Protein AF-A0A957XL82-F1 (afdb_monomer)

Foldseek 3Di:
DDWDDPDDVDTDDDDDDDDFAKDKDKDWDFDPPPDDDPPPDPDGHTPDMDIDMDGRDDDCVPDPPDDPPVVVVVVCVVVVHDDDPDPVVVVPDDPDDDPDDDPCVVVVVVVVVVVVVVVCCVVPPPQDPVNVVVVVVVVVCPPPPDPPPPDDPDDDDDPVVVVVVVVVVVVVVVPDDDDDDDDDDDDDDDDDDDDDDDDDDDDDDDPPVVVVVVVVVVVVVVVVVVVVVVD

Sequence (231 aa):
VELTPSGPGRYAATTTLPDEGVYLAQITASDPTGSEPSETETASVPVAGQTTGLVIPYSPEYARLESDVTLLTDLAALTGGRRLDNPAQTFAPTPAIGRQSRPLWPLLLLAAALLFPLDVAVRRVRLGHREWQRAIRWVTARLPGQATEPGSEAAAPTLHSELFEARQRARERYSAPPSTERPPVSSPKAAPASPPTSPPPEKPASLKEKEETEEQDTLARLQAAKRRAKR

Solvent-accessible surface area (backbone atoms only — not comparable to full-atom values): 15704 Å² total; per-residue (Å²): 135,74,72,42,80,76,48,92,99,35,72,46,69,86,80,90,75,92,72,70,44,84,45,77,51,75,49,71,45,58,46,92,79,76,71,79,87,57,99,73,74,98,64,71,51,72,74,44,74,49,77,49,82,48,74,45,74,68,64,73,88,75,53,75,88,67,80,60,64,65,61,54,50,52,50,18,65,75,70,72,52,74,89,74,96,48,81,70,58,77,73,49,92,67,90,72,78,72,90,69,87,71,83,56,62,67,60,52,49,52,49,49,63,56,45,49,60,50,51,48,41,68,75,70,43,88,66,50,76,67,56,50,52,50,51,49,51,54,53,52,62,68,43,93,86,50,81,76,75,95,79,66,101,65,93,80,86,54,75,63,54,53,52,52,50,55,53,48,56,55,50,53,67,72,67,57,79,85,79,88,83,83,87,85,90,86,86,86,85,89,87,88,86,86,87,84,87,87,88,88,87,90,84,87,89,68,72,70,70,56,50,57,56,50,52,53,54,54,52,51,52,52,53,52,52,58,58,62,76,74,110

Secondary structure (DSSP, 8-state):
-PPEEEETTEEE------SSEEEEEEEEEEETTSS---SS---PEEEEEEEEEEEE---GGG---S--HHHHHHHHHHHT----SSGGGGGS---S--------HHHHHHHHHHHHHHHHHHHH----HHHHHHHHHHHHHHSTT----S---SS-S-HHHHHHHHHHHHHHHHHS----------------------------S-HHHHHHHHHHHHHHHHHHHHHHTT-

Radius of gyration: 40.84 Å; Cα contacts (8 Å, |Δi|>4): 87; chains: 1; bounding box: 68×96×94 Å

Mean predicted aligned error: 22.44 Å

Nearest PDB structures (foldseek):
  8yb6-assembly1_B  TM=1.833E-01  e=4.367E+00  Candidatus Cloacimonetes bacterium ADurb.Bin088

Structure (mmCIF, N/CA/C/O backbone):
data_AF-A0A957XL82-F1
#
_entry.id   AF-A0A957XL82-F1
#
loop_
_atom_site.group_PDB
_atom_site.id
_atom_site.type_symbol
_atom_site.label_atom_id
_atom_site.label_alt_id
_atom_site.label_comp_id
_atom_site.label_asym_id
_atom_site.label_entity_id
_atom_site.label_seq_id
_atom_site.pdbx_PDB_ins_code
_atom_site.Cartn_x
_atom_site.Cartn_y
_atom_site.Cartn_z
_atom_site.occupancy
_atom_site.B_iso_or_equiv
_atom_site.auth_seq_id
_atom_site.auth_comp_id
_atom_site.auth_asym_id
_atom_site.auth_atom_id
_atom_site.pdbx_PDB_model_num
ATOM 1 N N . VAL A 1 1 ? 20.030 -12.232 -10.778 1.00 80.44 1 VAL A N 1
ATOM 2 C CA . VAL A 1 1 ? 19.223 -12.800 -11.880 1.00 80.44 1 VAL A CA 1
ATOM 3 C C . VAL A 1 1 ? 19.298 -11.825 -13.036 1.00 80.44 1 VAL A C 1
ATOM 5 O O . VAL A 1 1 ? 19.077 -10.643 -12.806 1.00 80.44 1 VAL A O 1
ATOM 8 N N . GLU A 1 2 ? 19.674 -12.285 -14.224 1.00 85.00 2 GLU A N 1
ATOM 9 C CA . GLU A 1 2 ? 19.770 -11.423 -15.405 1.00 85.00 2 GLU A CA 1
ATOM 10 C C . GLU A 1 2 ? 18.390 -11.246 -16.052 1.00 85.00 2 GLU A C 1
ATOM 12 O O . GLU A 1 2 ? 17.631 -12.207 -16.191 1.00 85.00 2 GLU A O 1
ATOM 17 N N . LEU A 1 3 ? 18.046 -10.004 -16.392 1.00 87.69 3 LEU A N 1
ATOM 18 C CA . LEU A 1 3 ? 16.776 -9.643 -17.013 1.00 87.69 3 LEU A CA 1
ATOM 19 C C . LEU A 1 3 ? 16.935 -9.639 -18.533 1.00 87.69 3 LEU A C 1
ATOM 21 O O . LEU A 1 3 ? 17.718 -8.868 -19.078 1.00 87.69 3 LEU A O 1
ATOM 25 N N . THR A 1 4 ? 16.152 -10.465 -19.218 1.00 92.44 4 THR A N 1
ATOM 26 C CA . THR A 1 4 ? 16.155 -10.557 -20.683 1.00 92.44 4 THR A CA 1
ATOM 27 C C . THR A 1 4 ? 14.997 -9.752 -21.284 1.00 92.44 4 THR A C 1
ATOM 29 O O . THR A 1 4 ? 13.902 -9.742 -20.712 1.00 92.44 4 THR A O 1
ATOM 32 N N . PRO A 1 5 ? 15.191 -9.044 -22.411 1.00 91.19 5 PRO A N 1
ATOM 33 C CA . PRO A 1 5 ? 14.119 -8.290 -23.054 1.00 91.19 5 PRO A CA 1
ATOM 34 C C . PRO A 1 5 ? 13.084 -9.243 -23.670 1.00 91.19 5 PRO A C 1
ATOM 36 O O . PRO A 1 5 ? 13.411 -10.057 -24.529 1.00 91.19 5 PRO A O 1
ATOM 39 N N . SER A 1 6 ? 11.823 -9.125 -23.248 1.00 93.00 6 SER A N 1
ATOM 40 C CA . SER A 1 6 ? 10.687 -9.895 -23.788 1.00 93.00 6 SER A CA 1
ATOM 41 C C . SER A 1 6 ? 9.791 -9.070 -24.721 1.00 93.00 6 SER A C 1
ATOM 43 O O . SER A 1 6 ? 8.904 -9.612 -25.377 1.00 93.00 6 SER A O 1
ATOM 45 N N . GLY A 1 7 ? 10.027 -7.757 -24.803 1.00 92.44 7 GLY A N 1
ATOM 46 C CA . GLY A 1 7 ? 9.363 -6.830 -25.715 1.00 92.44 7 GLY A CA 1
ATOM 47 C C . GLY A 1 7 ? 9.735 -5.371 -25.420 1.00 92.44 7 GLY A C 1
ATOM 48 O O . GLY A 1 7 ? 10.502 -5.107 -24.492 1.00 92.44 7 GLY A O 1
ATOM 49 N N . PRO A 1 8 ? 9.192 -4.398 -26.171 1.00 90.19 8 PRO A N 1
ATOM 50 C CA . PRO A 1 8 ? 9.453 -2.978 -25.934 1.00 90.19 8 PRO A CA 1
ATOM 51 C C . PRO A 1 8 ? 9.076 -2.572 -24.501 1.00 90.19 8 PRO A C 1
ATOM 53 O O . PRO A 1 8 ? 7.916 -2.687 -24.104 1.00 90.19 8 PRO A O 1
ATOM 56 N N . GLY A 1 9 ? 10.064 -2.140 -23.711 1.00 86.19 9 GLY A N 1
ATOM 57 C CA . GLY A 1 9 ? 9.882 -1.773 -22.301 1.00 86.19 9 GLY A CA 1
ATOM 58 C C . GLY A 1 9 ? 9.514 -2.937 -21.369 1.00 86.19 9 GLY A C 1
ATOM 59 O O . GLY A 1 9 ? 9.084 -2.696 -20.243 1.00 86.19 9 GLY A O 1
ATOM 60 N N . ARG A 1 10 ? 9.648 -4.193 -21.817 1.00 87.81 10 ARG A N 1
ATOM 61 C CA . ARG A 1 10 ? 9.329 -5.392 -21.033 1.00 87.81 10 ARG A CA 1
ATOM 62 C C . ARG A 1 10 ? 10.568 -6.255 -20.863 1.00 87.81 10 ARG A C 1
ATOM 64 O O . ARG A 1 10 ? 11.193 -6.666 -21.838 1.00 87.81 10 ARG A O 1
ATOM 71 N N . TYR A 1 11 ? 10.866 -6.567 -19.610 1.00 89.12 11 TYR A N 1
ATOM 72 C CA . TYR A 1 11 ? 11.971 -7.428 -19.222 1.00 89.12 11 TYR A CA 1
ATOM 73 C C . TYR A 1 11 ? 11.428 -8.602 -18.417 1.00 89.12 11 TYR A C 1
ATOM 75 O O . TYR A 1 11 ? 10.528 -8.432 -17.594 1.00 89.12 11 TYR A O 1
ATOM 83 N N . ALA A 1 12 ? 11.953 -9.793 -18.675 1.00 90.31 12 ALA A N 1
ATOM 84 C CA . ALA A 1 12 ? 11.573 -11.019 -17.998 1.00 90.31 12 ALA A CA 1
ATOM 85 C C . ALA A 1 12 ? 12.818 -11.751 -17.500 1.00 90.31 12 ALA A C 1
ATOM 87 O O . ALA A 1 12 ? 13.856 -11.789 -18.164 1.00 90.31 12 ALA A O 1
ATOM 88 N N . ALA A 1 13 ? 12.687 -12.364 -16.332 1.00 90.62 13 ALA A N 1
ATOM 89 C CA . ALA A 1 13 ? 13.662 -13.296 -15.811 1.00 90.62 13 ALA A CA 1
ATOM 90 C C . ALA A 1 13 ? 12.956 -14.451 -15.117 1.00 90.62 13 ALA A C 1
ATOM 92 O O . ALA A 1 13 ? 11.891 -14.277 -14.527 1.00 90.62 13 ALA A O 1
ATOM 93 N N . THR A 1 14 ? 13.587 -15.618 -15.167 1.00 89.81 14 THR A N 1
ATOM 94 C CA . THR A 1 14 ? 13.140 -16.800 -14.436 1.00 89.81 14 THR A CA 1
ATOM 95 C C . THR A 1 14 ? 14.240 -17.183 -13.464 1.00 89.81 14 THR A C 1
ATOM 97 O O . THR A 1 14 ? 15.411 -17.225 -13.833 1.00 89.81 14 THR A O 1
ATOM 100 N N . THR A 1 15 ? 13.872 -17.438 -12.216 1.00 88.75 15 THR A N 1
ATOM 101 C CA . THR A 1 15 ? 14.791 -17.937 -11.197 1.00 88.75 15 THR A CA 1
ATOM 102 C C . THR A 1 15 ? 14.096 -19.039 -10.424 1.00 88.75 15 THR A C 1
ATOM 104 O O . THR A 1 15 ? 12.902 -18.948 -10.146 1.00 88.75 15 THR A O 1
ATOM 107 N N . THR A 1 16 ? 14.837 -20.086 -10.086 1.00 88.69 16 THR A N 1
ATOM 108 C CA . THR A 1 16 ? 14.370 -21.126 -9.172 1.00 88.69 16 THR A CA 1
ATOM 109 C C . THR A 1 16 ? 14.576 -20.642 -7.746 1.00 88.69 16 THR A C 1
ATOM 111 O O . THR A 1 16 ? 15.671 -20.191 -7.406 1.00 88.69 16 THR A O 1
ATOM 114 N N . LEU A 1 17 ? 13.531 -20.707 -6.927 1.00 87.44 17 LEU A N 1
ATOM 115 C CA . LEU A 1 17 ? 13.622 -20.424 -5.500 1.00 87.44 17 LEU A CA 1
ATOM 116 C C . LEU A 1 17 ? 13.748 -21.757 -4.748 1.00 87.44 17 LEU A C 1
ATOM 118 O O . LEU A 1 17 ? 13.064 -22.707 -5.131 1.00 87.44 17 LEU A O 1
ATOM 122 N N . PRO A 1 18 ? 14.640 -21.850 -3.747 1.00 81.56 18 PRO A N 1
ATOM 123 C CA . PRO A 1 18 ? 14.963 -23.122 -3.108 1.00 81.56 18 PRO A CA 1
ATOM 124 C C . PRO A 1 18 ? 13.857 -23.612 -2.169 1.00 81.56 18 PRO A C 1
ATOM 126 O O . PRO A 1 18 ? 13.490 -24.779 -2.246 1.00 81.56 18 PRO A O 1
ATOM 129 N N . ASP A 1 19 ? 13.300 -22.720 -1.345 1.00 87.38 19 ASP A N 1
ATOM 130 C CA . ASP A 1 19 ? 12.405 -23.091 -0.247 1.00 87.38 19 ASP A CA 1
ATOM 131 C C . ASP A 1 19 ? 11.065 -22.339 -0.300 1.00 87.38 19 ASP A C 1
ATOM 133 O O . ASP A 1 19 ? 10.919 -21.287 -0.929 1.00 87.38 19 ASP A O 1
ATOM 137 N N . GLU A 1 20 ? 10.071 -22.857 0.407 1.00 88.12 20 GLU A N 1
ATOM 138 C CA . GLU A 1 20 ? 8.855 -22.129 0.775 1.00 88.12 20 GLU A CA 1
ATOM 139 C C . GLU A 1 20 ? 9.152 -20.904 1.652 1.00 88.12 20 GLU A C 1
ATOM 141 O O . GLU A 1 20 ? 10.030 -20.922 2.514 1.00 88.12 20 GLU A O 1
ATOM 146 N N . GLY A 1 21 ? 8.403 -19.816 1.453 1.00 88.38 21 GLY A N 1
ATOM 147 C CA . GLY A 1 21 ? 8.592 -18.615 2.261 1.00 88.38 21 GLY A CA 1
ATOM 148 C C . GLY A 1 21 ? 8.226 -17.304 1.580 1.00 88.38 21 GLY A C 1
ATOM 149 O O . GLY A 1 21 ? 7.649 -17.253 0.490 1.00 88.38 21 GLY A O 1
ATOM 150 N N . VAL A 1 22 ? 8.558 -16.217 2.277 1.00 91.31 22 VAL A N 1
ATOM 151 C CA . VAL A 1 22 ? 8.356 -14.843 1.814 1.00 91.31 22 VAL A CA 1
ATOM 152 C C . VAL A 1 22 ? 9.667 -14.322 1.247 1.00 91.31 22 VAL A C 1
ATOM 154 O O . VAL A 1 22 ? 10.664 -14.208 1.955 1.00 91.31 22 VAL A O 1
ATOM 157 N N . TYR A 1 23 ? 9.637 -13.966 -0.028 1.00 91.06 23 TYR A N 1
ATOM 158 C CA . TYR A 1 23 ? 10.764 -13.425 -0.765 1.00 91.06 23 TYR A CA 1
ATOM 159 C C . TYR A 1 23 ? 10.490 -11.985 -1.169 1.00 91.06 23 TYR A C 1
ATOM 161 O O . TYR A 1 23 ? 9.353 -11.578 -1.418 1.00 91.06 23 TYR A O 1
ATOM 169 N N . LEU A 1 24 ? 11.559 -11.207 -1.268 1.00 92.38 24 LEU A N 1
ATOM 170 C CA . LEU A 1 24 ? 11.511 -9.832 -1.729 1.00 92.38 24 LEU A CA 1
ATOM 171 C C . LEU A 1 24 ? 12.356 -9.736 -2.995 1.00 92.38 24 LEU A C 1
ATOM 173 O O . LEU A 1 24 ? 13.549 -10.029 -2.987 1.00 92.38 24 LEU A O 1
ATOM 177 N N . ALA A 1 25 ? 11.713 -9.360 -4.095 1.00 89.75 25 ALA A N 1
ATOM 178 C CA . ALA A 1 25 ? 12.364 -9.137 -5.372 1.00 89.75 25 ALA A CA 1
ATOM 179 C C . ALA A 1 25 ? 12.587 -7.635 -5.554 1.00 89.75 25 ALA A C 1
ATOM 181 O O . ALA A 1 25 ? 11.635 -6.855 -5.618 1.00 89.75 25 ALA A O 1
ATOM 182 N N . GLN A 1 26 ? 13.854 -7.239 -5.631 1.00 90.25 26 GLN A N 1
ATOM 183 C CA . GLN A 1 26 ? 14.263 -5.872 -5.920 1.00 90.25 26 GLN A CA 1
ATOM 184 C C . GLN A 1 26 ? 14.825 -5.808 -7.339 1.00 90.25 26 GLN A C 1
ATOM 186 O O . GLN A 1 26 ? 15.771 -6.515 -7.681 1.00 90.25 26 GLN A O 1
ATOM 191 N N . ILE A 1 27 ? 14.224 -4.956 -8.159 1.00 89.88 27 ILE A N 1
ATOM 192 C CA . ILE A 1 27 ? 14.648 -4.673 -9.522 1.00 89.88 27 ILE A CA 1
ATOM 193 C C . ILE A 1 27 ? 15.248 -3.275 -9.518 1.00 89.88 27 ILE A C 1
ATOM 195 O O . ILE A 1 27 ? 14.545 -2.318 -9.206 1.00 89.88 27 ILE A O 1
ATOM 199 N N . THR A 1 28 ? 16.522 -3.155 -9.881 1.00 88.19 28 THR A N 1
ATOM 200 C CA . THR A 1 28 ? 17.217 -1.869 -10.003 1.00 88.19 28 THR A CA 1
ATOM 201 C C . THR A 1 28 ? 17.699 -1.709 -11.438 1.00 88.19 28 THR A C 1
ATOM 203 O O . THR A 1 28 ? 18.381 -2.586 -11.963 1.00 88.19 28 THR A O 1
ATOM 206 N N . ALA A 1 29 ? 17.335 -0.600 -12.073 1.00 84.25 29 ALA A N 1
ATOM 207 C CA . ALA A 1 29 ? 17.892 -0.170 -13.344 1.00 84.25 29 ALA A CA 1
ATOM 208 C C . ALA A 1 29 ? 19.005 0.839 -13.059 1.00 84.25 29 ALA A C 1
ATOM 210 O O . ALA A 1 29 ? 18.756 1.873 -12.436 1.00 84.25 29 ALA A O 1
ATOM 211 N N . SER A 1 30 ? 20.213 0.535 -13.516 1.00 82.50 30 SER A N 1
ATOM 212 C CA . SER A 1 30 ? 21.363 1.433 -13.426 1.00 82.50 30 SER A CA 1
ATOM 213 C C . SER A 1 30 ? 21.713 1.944 -14.817 1.00 82.50 30 SER A C 1
ATOM 215 O O . SER A 1 30 ? 21.663 1.177 -15.779 1.00 82.50 30 SER A O 1
ATOM 217 N N . ASP A 1 31 ? 22.060 3.224 -14.926 1.00 78.25 31 ASP A N 1
ATOM 218 C CA . ASP A 1 31 ? 22.538 3.802 -16.183 1.00 78.25 31 ASP A CA 1
ATOM 219 C C . ASP A 1 31 ? 24.068 3.681 -16.240 1.00 78.25 31 ASP A C 1
ATOM 221 O O . ASP A 1 31 ? 24.753 4.238 -15.377 1.00 78.25 31 ASP A O 1
ATOM 225 N N . PRO A 1 32 ? 24.631 2.946 -17.215 1.00 65.25 32 PRO A N 1
ATOM 226 C CA . PRO A 1 32 ? 26.078 2.849 -17.385 1.00 65.25 32 PRO A CA 1
ATOM 227 C C . PRO A 1 32 ? 26.706 4.132 -17.959 1.00 65.25 32 PRO A C 1
ATOM 229 O O . PRO A 1 32 ? 27.927 4.229 -18.022 1.00 65.25 32 PRO A O 1
ATOM 232 N N . THR A 1 33 ? 25.897 5.105 -18.387 1.00 58.72 33 THR A N 1
ATOM 233 C CA . THR A 1 33 ? 26.315 6.294 -19.152 1.00 58.72 33 THR A CA 1
ATOM 234 C C . THR A 1 33 ? 26.326 7.581 -18.323 1.00 58.72 33 THR A C 1
ATOM 236 O O . THR A 1 33 ? 26.580 8.665 -18.852 1.00 58.72 33 THR A O 1
ATOM 239 N N . GLY A 1 34 ? 26.067 7.482 -17.017 1.00 53.62 34 GLY A N 1
ATOM 240 C CA . GLY A 1 34 ? 26.126 8.602 -16.084 1.00 53.62 34 GLY A CA 1
ATOM 241 C C . GLY A 1 34 ? 27.559 9.080 -15.847 1.00 53.62 34 GLY A C 1
ATOM 242 O O . GLY A 1 34 ? 28.181 8.656 -14.889 1.00 53.62 34 GLY A O 1
ATOM 243 N N . SER A 1 35 ? 28.029 9.966 -16.728 1.00 52.00 35 SER A N 1
ATOM 244 C CA . SER A 1 35 ? 29.084 10.983 -16.563 1.00 52.00 35 SER A CA 1
ATOM 245 C C . SER A 1 35 ? 30.318 10.600 -15.728 1.00 52.00 35 SER A C 1
ATOM 247 O O . SER A 1 35 ? 30.272 10.671 -14.508 1.00 52.00 35 SER A O 1
ATOM 249 N N . GLU A 1 36 ? 31.427 10.346 -16.433 1.00 51.19 36 GLU A N 1
ATOM 250 C CA . GLU A 1 36 ? 32.834 10.380 -15.990 1.00 51.19 36 GLU A CA 1
ATOM 251 C C . GLU A 1 36 ? 33.210 9.581 -14.715 1.00 51.19 36 GLU A C 1
ATOM 253 O O . GLU A 1 36 ? 32.786 9.912 -13.606 1.00 51.19 36 GLU A O 1
ATOM 258 N N . PRO A 1 37 ? 34.103 8.577 -14.817 1.00 47.72 37 PRO A N 1
ATOM 259 C CA . PRO A 1 37 ? 34.660 7.920 -13.644 1.00 47.72 37 PRO A CA 1
ATOM 260 C C . PRO A 1 37 ? 35.579 8.903 -12.906 1.00 47.72 37 PRO A C 1
ATOM 262 O O . PRO A 1 37 ? 36.715 9.136 -13.309 1.00 47.72 37 PRO A O 1
ATOM 265 N N . SER A 1 38 ? 35.106 9.474 -11.798 1.00 47.28 38 SER A N 1
ATOM 266 C CA . SER A 1 38 ? 36.017 9.986 -10.775 1.00 47.28 38 SER A CA 1
ATOM 267 C C . SER A 1 38 ? 36.737 8.776 -10.170 1.00 47.28 38 SER A C 1
ATOM 269 O O . SER A 1 38 ? 36.097 7.770 -9.878 1.00 47.28 38 SER A O 1
ATOM 271 N N . GLU A 1 39 ? 38.060 8.853 -10.016 1.00 54.50 39 GLU A N 1
ATOM 272 C CA . GLU A 1 39 ? 39.001 7.736 -9.773 1.00 54.50 39 GLU A CA 1
ATOM 273 C C . GLU A 1 39 ? 38.804 6.926 -8.471 1.00 54.50 39 GLU A C 1
ATOM 275 O O . GLU A 1 39 ? 39.627 6.082 -8.119 1.00 54.50 39 GLU A O 1
ATOM 280 N N . THR A 1 40 ? 37.683 7.098 -7.779 1.00 50.44 40 THR A N 1
ATOM 281 C CA . THR A 1 40 ? 37.299 6.299 -6.624 1.00 50.44 40 THR A CA 1
ATOM 282 C C . THR A 1 40 ? 35.794 6.063 -6.713 1.00 50.44 40 THR A C 1
ATOM 284 O O . THR A 1 40 ? 35.033 7.019 -6.651 1.00 50.44 40 THR A O 1
ATOM 287 N N . GLU A 1 41 ? 35.389 4.796 -6.827 1.00 52.31 41 GLU A N 1
ATOM 288 C CA . GLU A 1 41 ? 34.003 4.286 -6.885 1.00 52.31 41 GLU A CA 1
ATOM 289 C C . GLU A 1 41 ? 33.406 4.100 -8.291 1.00 52.31 41 GLU A C 1
ATOM 291 O O . GLU A 1 41 ? 32.647 4.907 -8.820 1.00 52.31 41 GLU A O 1
ATOM 296 N N . THR A 1 42 ? 33.658 2.914 -8.852 1.00 46.03 42 THR A N 1
ATOM 297 C CA . THR A 1 42 ? 32.880 2.285 -9.929 1.00 46.03 42 THR A CA 1
ATOM 298 C C . THR A 1 42 ? 31.469 1.930 -9.429 1.00 46.03 42 THR A C 1
ATOM 300 O O . THR A 1 42 ? 31.099 0.761 -9.331 1.00 46.03 42 THR A O 1
ATOM 303 N N . ALA A 1 43 ? 30.681 2.924 -9.030 1.00 52.94 43 ALA A N 1
ATOM 304 C CA . ALA A 1 43 ? 29.317 2.735 -8.561 1.00 52.94 43 ALA A CA 1
ATOM 305 C C . ALA A 1 43 ? 28.351 3.134 -9.678 1.00 52.94 43 ALA A C 1
ATOM 307 O O . ALA A 1 43 ? 28.105 4.310 -9.927 1.00 52.94 43 ALA A O 1
ATOM 308 N N . SER A 1 44 ? 27.795 2.136 -10.368 1.00 57.84 44 SER A N 1
ATOM 309 C CA . SER A 1 44 ? 26.691 2.340 -11.305 1.00 57.84 44 SER A CA 1
ATOM 310 C C . SER A 1 44 ? 25.558 3.092 -10.596 1.00 57.84 44 SER A C 1
ATOM 312 O O . SER A 1 44 ? 25.017 2.581 -9.610 1.00 57.84 44 SER A O 1
ATOM 314 N N . VAL A 1 45 ? 25.203 4.289 -11.066 1.00 68.38 45 VAL A N 1
ATOM 315 C CA . VAL A 1 45 ? 24.163 5.104 -10.426 1.00 68.38 45 VAL A CA 1
ATOM 316 C C . VAL A 1 45 ? 22.794 4.463 -10.696 1.00 68.38 45 VAL A C 1
ATOM 318 O O . VAL A 1 45 ? 22.422 4.291 -11.862 1.00 68.38 45 VAL A O 1
ATOM 321 N N . PRO A 1 46 ? 22.026 4.082 -9.657 1.00 71.00 46 PRO A N 1
ATOM 322 C CA . PRO A 1 46 ? 20.689 3.536 -9.842 1.00 71.00 46 PRO A CA 1
ATOM 323 C C . PRO A 1 46 ? 19.741 4.647 -10.315 1.00 71.00 46 PRO A C 1
ATOM 325 O O . PRO A 1 46 ? 19.561 5.654 -9.634 1.00 71.00 46 PRO A O 1
ATOM 328 N N . VAL A 1 47 ? 19.119 4.461 -11.477 1.00 77.50 47 VAL A N 1
ATOM 329 C CA . VAL A 1 47 ? 18.189 5.425 -12.093 1.00 77.50 47 VAL A CA 1
ATOM 330 C C . VAL A 1 47 ? 16.735 5.102 -11.762 1.00 77.50 47 VAL A C 1
ATOM 332 O O . VAL A 1 47 ? 15.905 6.002 -11.649 1.00 77.50 47 VAL A O 1
ATOM 335 N N . ALA A 1 48 ? 16.412 3.827 -11.549 1.00 77.69 48 ALA A N 1
ATOM 336 C CA . ALA A 1 48 ? 15.096 3.411 -11.082 1.00 77.69 48 ALA A CA 1
ATOM 337 C C . ALA A 1 48 ? 15.192 2.140 -10.237 1.00 77.69 48 ALA A C 1
ATOM 339 O O . ALA A 1 48 ? 16.046 1.289 -10.471 1.00 77.69 48 ALA A O 1
ATOM 340 N N . GLY A 1 49 ? 14.292 1.995 -9.268 1.00 85.00 49 GLY A N 1
ATOM 341 C CA . GLY A 1 49 ? 14.199 0.809 -8.427 1.00 85.00 49 GLY A CA 1
ATOM 342 C C . GLY A 1 49 ? 12.746 0.469 -8.123 1.00 85.00 49 GLY A C 1
ATOM 343 O O . GLY A 1 49 ? 11.962 1.356 -7.786 1.00 85.00 49 GLY A O 1
ATOM 344 N N . GLN A 1 50 ? 12.383 -0.806 -8.228 1.00 84.81 50 GLN A N 1
ATOM 345 C CA . GLN A 1 50 ? 11.086 -1.322 -7.809 1.00 84.81 50 GLN A CA 1
ATOM 346 C C . GLN A 1 50 ? 11.289 -2.542 -6.916 1.00 84.81 50 GLN A C 1
ATOM 348 O O . GLN A 1 50 ? 12.005 -3.475 -7.269 1.00 84.81 50 GLN A O 1
ATOM 353 N N . THR A 1 51 ? 10.612 -2.544 -5.773 1.00 89.62 51 THR A N 1
ATOM 354 C CA . THR A 1 51 ? 10.600 -3.672 -4.844 1.00 89.62 51 THR A CA 1
ATOM 355 C C . THR A 1 51 ? 9.215 -4.295 -4.838 1.00 89.62 51 THR A C 1
ATOM 357 O O . THR A 1 51 ? 8.218 -3.589 -4.686 1.00 89.62 51 THR A O 1
ATOM 360 N N . THR A 1 52 ? 9.149 -5.614 -4.989 1.00 88.56 52 THR A N 1
ATOM 361 C CA . THR A 1 52 ? 7.909 -6.387 -4.902 1.00 88.56 52 THR A CA 1
ATOM 362 C C . THR A 1 52 ? 8.082 -7.598 -3.990 1.00 88.56 52 THR A C 1
ATOM 364 O O . THR A 1 52 ? 9.179 -8.139 -3.857 1.00 88.56 52 THR A O 1
ATOM 367 N N . GLY A 1 53 ? 6.998 -8.012 -3.338 1.00 90.00 53 GLY A N 1
ATOM 368 C CA . GLY A 1 53 ? 6.959 -9.211 -2.505 1.00 90.00 53 GLY A CA 1
ATOM 369 C C . GLY A 1 53 ? 6.431 -10.407 -3.291 1.00 90.00 53 GLY A C 1
ATOM 370 O O . GLY A 1 53 ? 5.460 -10.281 -4.035 1.00 90.00 53 GLY A O 1
ATOM 371 N N . LEU A 1 54 ? 7.054 -11.567 -3.102 1.00 87.81 54 LEU A N 1
ATOM 372 C CA . LEU A 1 54 ? 6.608 -12.851 -3.631 1.00 87.81 54 LEU A CA 1
ATOM 373 C C . LEU A 1 54 ? 6.449 -13.828 -2.465 1.00 87.81 54 LEU A C 1
ATOM 375 O O . LEU A 1 54 ? 7.349 -13.960 -1.641 1.00 87.81 54 LEU A O 1
ATOM 379 N N . VAL A 1 55 ? 5.320 -14.528 -2.400 1.00 89.19 55 VAL A N 1
ATOM 380 C CA . VAL A 1 55 ? 5.086 -15.572 -1.395 1.00 89.19 55 VAL A CA 1
ATOM 381 C C . VAL A 1 55 ? 4.992 -16.907 -2.114 1.00 89.19 55 VAL A C 1
ATOM 383 O O . VAL A 1 55 ? 4.119 -17.082 -2.963 1.00 89.19 55 VAL A O 1
ATOM 386 N N . ILE A 1 56 ? 5.888 -17.833 -1.774 1.00 88.50 56 ILE A N 1
ATOM 387 C CA . ILE A 1 56 ? 5.786 -19.229 -2.199 1.00 88.50 56 ILE A CA 1
ATOM 388 C C . ILE A 1 56 ? 5.001 -19.964 -1.113 1.00 88.50 56 ILE A C 1
ATOM 390 O O . ILE A 1 56 ? 5.499 -20.067 0.013 1.00 88.50 56 ILE A O 1
ATOM 394 N N . PRO A 1 57 ? 3.770 -20.420 -1.405 1.00 83.06 57 PRO A N 1
ATOM 395 C CA . PRO A 1 57 ? 2.976 -21.139 -0.426 1.00 83.06 57 PRO A CA 1
ATOM 396 C C . PRO A 1 57 ? 3.626 -22.487 -0.103 1.00 83.06 57 PRO A C 1
ATOM 398 O O . PRO A 1 57 ? 4.282 -23.093 -0.949 1.00 83.06 57 PRO A O 1
ATOM 401 N N . TYR A 1 58 ? 3.388 -22.961 1.117 1.00 82.9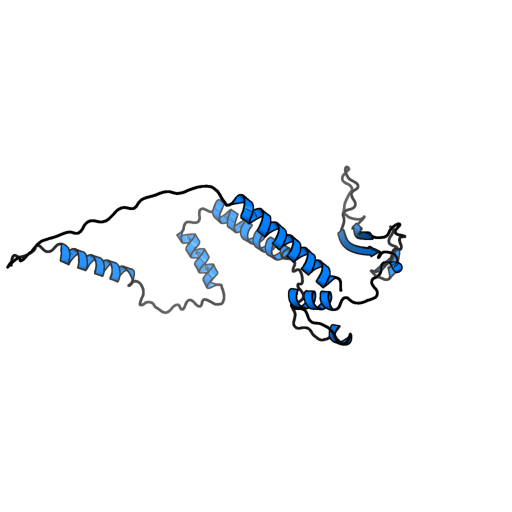4 58 TYR A N 1
ATOM 402 C CA . TYR A 1 58 ? 3.700 -24.330 1.518 1.00 82.94 58 TYR A CA 1
ATOM 403 C C . TYR A 1 58 ? 2.999 -25.348 0.609 1.00 82.94 58 TYR A C 1
ATOM 405 O O . TYR A 1 58 ? 2.045 -25.014 -0.103 1.00 82.94 58 TYR A O 1
ATOM 413 N N . SER A 1 59 ? 3.453 -26.603 0.681 1.00 82.12 59 SER A N 1
ATOM 414 C CA . SER A 1 59 ? 2.818 -27.738 0.002 1.00 82.12 59 SER A CA 1
ATOM 415 C C . SER A 1 59 ? 1.282 -27.687 0.113 1.00 82.12 59 SER A C 1
ATOM 417 O O . SER A 1 59 ? 0.757 -27.365 1.187 1.00 82.12 59 SER A O 1
ATOM 419 N N . PRO A 1 60 ? 0.541 -28.029 -0.961 1.00 80.19 60 PRO A N 1
ATOM 420 C CA . PRO A 1 60 ? -0.921 -27.967 -0.984 1.00 80.19 60 PRO A CA 1
ATOM 421 C C . PRO A 1 60 ? -1.596 -28.813 0.103 1.00 80.19 60 PRO A C 1
ATOM 423 O O . PRO A 1 60 ? -2.741 -28.538 0.442 1.00 80.19 60 PRO A O 1
ATOM 426 N N . GLU A 1 61 ? -0.904 -29.788 0.699 1.00 81.94 61 GLU A N 1
ATOM 427 C CA . GLU A 1 61 ? -1.403 -30.543 1.860 1.00 81.94 61 GLU A CA 1
ATOM 428 C C . GLU A 1 61 ? -1.673 -29.657 3.087 1.00 81.94 61 GLU A C 1
ATOM 430 O O . GLU A 1 61 ? -2.555 -29.953 3.891 1.00 81.94 61 GLU A O 1
ATOM 435 N N . TYR A 1 62 ? -0.941 -28.548 3.221 1.00 77.38 62 TYR A N 1
ATOM 436 C CA . TYR A 1 62 ? -1.127 -27.563 4.288 1.00 77.38 62 TYR A CA 1
ATOM 437 C C . TYR A 1 62 ? -2.120 -26.462 3.915 1.00 77.38 62 TYR A C 1
ATOM 439 O O . TYR A 1 62 ? -2.447 -25.613 4.753 1.00 77.38 62 TYR A O 1
ATOM 447 N N . ALA A 1 63 ? -2.613 -26.446 2.674 1.00 75.31 63 ALA A N 1
ATOM 448 C CA . ALA A 1 63 ? -3.654 -25.514 2.294 1.00 75.31 63 ALA A CA 1
ATOM 449 C C . ALA A 1 63 ? -4.938 -25.875 3.051 1.00 75.31 63 ALA A C 1
ATOM 451 O O . ALA A 1 63 ? -5.432 -27.000 3.001 1.00 75.31 63 ALA A O 1
ATOM 452 N N . ARG A 1 64 ? -5.525 -24.899 3.746 1.00 71.94 64 ARG A N 1
ATOM 453 C CA . ARG A 1 64 ? -6.919 -25.021 4.175 1.00 71.94 64 ARG A CA 1
ATOM 454 C C . ARG A 1 64 ? -7.785 -24.740 2.955 1.00 71.94 64 ARG A C 1
ATOM 456 O O . ARG A 1 64 ? -7.984 -23.582 2.606 1.00 71.94 64 ARG A O 1
ATOM 463 N N . LEU A 1 65 ? -8.252 -25.795 2.287 1.00 75.19 65 LEU A N 1
ATOM 464 C CA . LEU A 1 65 ? -9.130 -25.662 1.117 1.00 75.19 65 LEU A CA 1
ATOM 465 C C . LEU A 1 65 ? -10.519 -25.117 1.487 1.00 75.19 65 LEU A C 1
ATOM 467 O O . LEU A 1 65 ? -11.248 -24.649 0.616 1.00 75.19 65 LEU A O 1
ATOM 471 N N . GLU A 1 66 ? -10.884 -25.166 2.767 1.00 81.94 66 GLU A N 1
ATOM 472 C CA . GLU A 1 66 ? -12.183 -24.718 3.247 1.00 81.94 66 GLU A CA 1
ATOM 473 C C . GLU A 1 66 ? -12.126 -23.271 3.747 1.00 81.94 66 GLU A C 1
ATOM 475 O O . GLU A 1 66 ? -11.249 -22.886 4.526 1.00 81.94 66 GLU A O 1
ATOM 480 N N . SER A 1 67 ? -13.064 -22.448 3.276 1.00 80.25 67 SER A N 1
ATOM 481 C CA . SER A 1 67 ? -13.158 -21.043 3.661 1.00 80.25 67 SER A CA 1
ATOM 482 C C . SER A 1 67 ? -13.670 -20.904 5.094 1.00 80.25 67 SER A C 1
ATOM 484 O O . SER A 1 67 ? -14.778 -21.348 5.400 1.00 80.25 67 SER A O 1
ATOM 486 N N . ASP A 1 68 ? -12.918 -20.215 5.951 1.00 87.25 68 ASP A N 1
ATOM 487 C CA . ASP A 1 68 ? -13.366 -19.864 7.300 1.00 87.25 68 ASP A CA 1
ATOM 488 C C . ASP A 1 68 ? -14.348 -18.685 7.239 1.00 87.25 68 ASP A C 1
ATOM 490 O O . ASP A 1 68 ? -13.976 -17.508 7.240 1.00 87.25 68 ASP A O 1
ATOM 494 N N . VAL A 1 69 ? -15.636 -19.012 7.136 1.00 89.12 69 VAL A N 1
ATOM 495 C CA . VAL A 1 69 ? -16.709 -18.020 6.991 1.00 89.12 69 VAL A CA 1
ATOM 496 C C . VAL A 1 69 ? -16.810 -17.116 8.219 1.00 89.12 69 VAL A C 1
ATOM 498 O O . VAL A 1 69 ? -17.153 -15.941 8.082 1.00 89.12 69 VAL A O 1
ATOM 501 N N . THR A 1 70 ? -16.495 -17.634 9.408 1.00 90.38 70 THR A N 1
ATOM 502 C CA . THR A 1 70 ? -16.532 -16.853 10.647 1.00 90.38 70 THR A CA 1
ATOM 503 C C . THR A 1 70 ? -15.437 -15.798 10.666 1.00 90.38 70 THR A C 1
ATOM 505 O O . THR A 1 70 ? -15.739 -14.618 10.830 1.00 90.38 70 THR A O 1
ATOM 508 N N . LEU A 1 71 ? -14.202 -16.181 10.340 1.00 90.25 71 LEU A N 1
ATOM 509 C CA . LEU A 1 71 ? -13.077 -15.258 10.252 1.00 90.25 71 LEU A CA 1
ATOM 510 C C . LEU A 1 71 ? -13.306 -14.187 9.182 1.00 90.25 71 LEU A C 1
ATOM 512 O O . LEU A 1 71 ? -13.036 -13.011 9.414 1.00 90.25 71 LEU A O 1
ATOM 516 N N . LEU A 1 72 ? -13.834 -14.570 8.016 1.00 90.75 72 LEU A N 1
ATOM 517 C CA . LEU A 1 72 ? -14.149 -13.617 6.949 1.00 90.75 72 LEU A CA 1
ATOM 518 C C . LEU A 1 72 ? -15.241 -12.622 7.365 1.00 90.75 72 LEU A C 1
ATOM 520 O O . LEU A 1 72 ? -15.174 -11.448 6.997 1.00 90.75 72 LEU A O 1
ATOM 524 N N . THR A 1 73 ? -16.229 -13.075 8.140 1.00 90.94 73 THR A N 1
ATOM 525 C CA . THR A 1 73 ? -17.304 -12.216 8.657 1.00 90.94 73 THR A CA 1
ATOM 526 C C . THR A 1 73 ? -16.768 -11.235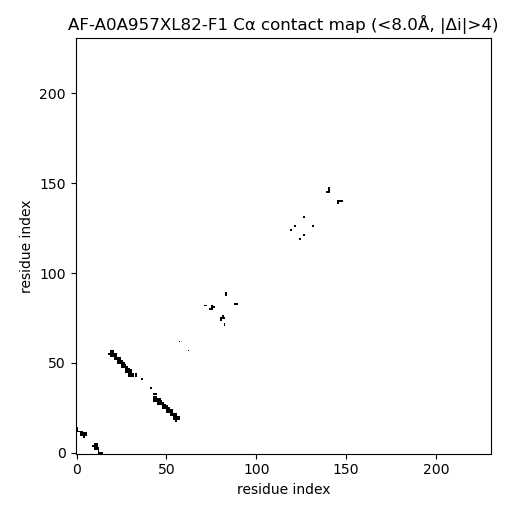 9.699 1.00 90.94 73 THR A C 1
ATOM 528 O O . THR A 1 73 ? -17.057 -10.041 9.615 1.00 90.94 73 THR A O 1
ATOM 531 N N . ASP A 1 74 ? -15.922 -11.704 10.616 1.00 93.00 74 ASP A N 1
ATOM 532 C CA . ASP A 1 74 ? -15.282 -10.862 11.630 1.00 93.00 74 ASP A CA 1
ATOM 533 C C . ASP A 1 74 ? -14.365 -9.812 10.991 1.00 93.00 74 ASP A C 1
ATOM 535 O O . ASP A 1 74 ? -14.382 -8.639 11.364 1.00 93.00 74 ASP A O 1
ATOM 539 N N . LEU A 1 75 ? -13.599 -10.203 9.970 1.00 92.44 75 LEU A N 1
ATOM 540 C CA . LEU A 1 75 ? -12.701 -9.300 9.253 1.00 92.44 75 LEU A CA 1
ATOM 541 C C . LEU A 1 75 ? -13.484 -8.231 8.483 1.00 92.44 75 LEU A C 1
ATOM 543 O O . LEU A 1 75 ? -13.110 -7.055 8.509 1.00 92.44 75 LEU A O 1
ATOM 547 N N . ALA A 1 76 ? -14.601 -8.602 7.852 1.00 90.94 76 ALA A N 1
ATOM 548 C CA . ALA A 1 76 ? -15.506 -7.641 7.229 1.00 90.94 76 ALA A CA 1
ATOM 549 C C . ALA A 1 76 ? -16.070 -6.649 8.261 1.00 90.94 76 ALA A C 1
ATOM 551 O O . ALA A 1 76 ? -16.048 -5.444 8.014 1.00 90.94 76 ALA A O 1
ATOM 552 N N . ALA A 1 77 ? -16.482 -7.122 9.442 1.00 90.81 77 ALA A N 1
ATOM 553 C CA . ALA A 1 77 ? -16.984 -6.263 10.514 1.00 90.81 77 ALA A CA 1
ATOM 554 C C . ALA A 1 77 ? -15.912 -5.294 11.050 1.00 90.81 77 ALA A C 1
ATOM 556 O O . ALA A 1 77 ? -16.191 -4.110 11.233 1.00 90.81 77 ALA A O 1
ATOM 557 N N . LEU A 1 78 ? -14.677 -5.765 11.250 1.00 93.38 78 LEU A N 1
ATOM 558 C CA . LEU A 1 78 ? -13.564 -4.951 11.756 1.00 93.38 78 LEU A CA 1
ATOM 559 C C . LEU A 1 78 ? -13.083 -3.895 10.754 1.00 93.38 78 LEU A C 1
ATOM 561 O O . LEU A 1 78 ? -12.697 -2.795 11.144 1.00 93.38 78 LEU A O 1
ATOM 565 N N . THR A 1 79 ? -13.077 -4.227 9.464 1.00 87.94 79 THR A N 1
ATOM 566 C CA . THR A 1 79 ? -12.571 -3.339 8.403 1.00 87.94 79 THR A CA 1
ATOM 567 C C . THR A 1 79 ? -13.647 -2.432 7.806 1.00 87.94 79 THR A C 1
ATOM 569 O O . THR A 1 79 ? -13.323 -1.543 7.018 1.00 87.94 79 THR A O 1
ATOM 572 N N . GLY A 1 80 ? -14.921 -2.648 8.156 1.00 85.81 80 GLY A N 1
ATOM 573 C CA . GLY A 1 80 ? -16.062 -2.037 7.468 1.00 85.81 80 GLY A CA 1
ATOM 574 C C . GLY A 1 80 ? -16.248 -2.560 6.037 1.00 85.81 80 GLY A C 1
ATOM 575 O O . GLY A 1 80 ? -16.887 -1.904 5.215 1.00 85.81 80 GLY A O 1
ATOM 576 N N . GLY A 1 81 ? -15.644 -3.710 5.723 1.00 85.94 81 GLY A N 1
ATOM 577 C CA . GLY A 1 81 ? -15.796 -4.411 4.456 1.00 85.94 81 GLY A CA 1
ATOM 578 C C . GLY A 1 81 ? -17.154 -5.104 4.332 1.00 85.94 81 GLY A C 1
ATOM 579 O O . GLY A 1 81 ? -18.011 -5.036 5.211 1.00 85.94 81 GLY A O 1
ATOM 580 N N . ARG A 1 82 ? -17.359 -5.808 3.218 1.00 86.12 82 ARG A N 1
ATOM 581 C CA . ARG A 1 82 ? -18.588 -6.566 2.952 1.00 86.12 82 ARG A CA 1
ATOM 582 C C . ARG A 1 82 ? -18.266 -7.983 2.515 1.00 86.12 82 ARG A C 1
ATOM 584 O O . ARG A 1 82 ? -17.245 -8.215 1.873 1.00 86.12 82 ARG A O 1
ATOM 591 N N . ARG A 1 83 ? -19.175 -8.909 2.808 1.00 86.12 83 ARG A N 1
ATOM 592 C CA . ARG A 1 83 ? -19.168 -10.243 2.208 1.00 86.12 83 ARG A CA 1
ATOM 593 C C . ARG A 1 83 ? -19.625 -10.147 0.751 1.00 86.12 83 ARG A C 1
ATOM 595 O O . ARG A 1 83 ? -20.534 -9.379 0.431 1.00 86.12 83 ARG A O 1
ATOM 602 N N . LEU A 1 84 ? -18.968 -10.906 -0.120 1.00 86.75 84 LEU A N 1
ATOM 603 C CA . LEU A 1 84 ? -19.342 -11.040 -1.523 1.00 86.75 84 LEU A CA 1
ATOM 604 C C . LEU A 1 84 ? -19.961 -12.423 -1.724 1.00 86.75 84 LEU A C 1
ATOM 606 O O . LEU A 1 84 ? -19.301 -13.429 -1.484 1.00 86.75 84 LEU A O 1
ATOM 610 N N . ASP A 1 85 ? -21.206 -12.463 -2.191 1.00 86.69 85 ASP A N 1
ATOM 611 C CA . ASP A 1 85 ? -21.903 -13.723 -2.499 1.00 86.69 85 ASP A CA 1
ATOM 612 C C . ASP A 1 85 ? -21.744 -14.136 -3.970 1.00 86.69 85 ASP A C 1
ATOM 614 O O . ASP A 1 85 ? -22.009 -15.274 -4.343 1.00 86.69 85 ASP A O 1
ATOM 618 N N . ASN A 1 86 ? -21.305 -13.206 -4.823 1.00 86.75 86 ASN A N 1
ATOM 619 C CA . ASN A 1 86 ? -21.046 -13.443 -6.240 1.00 86.75 86 ASN A CA 1
ATOM 620 C C . ASN A 1 86 ? -19.717 -12.771 -6.640 1.00 86.75 86 ASN A C 1
ATOM 622 O O . ASN A 1 86 ? -19.536 -11.591 -6.324 1.00 86.75 86 ASN A O 1
ATOM 626 N N . PRO A 1 87 ? -18.812 -13.463 -7.363 1.00 84.62 87 PRO A N 1
ATOM 627 C CA . PRO A 1 87 ? -17.529 -12.904 -7.805 1.00 84.62 87 PRO A CA 1
ATOM 628 C C . PRO A 1 87 ? -17.657 -11.629 -8.653 1.00 84.62 87 PRO A C 1
ATOM 630 O O . PRO A 1 87 ? -16.762 -10.786 -8.620 1.00 84.62 87 PRO A O 1
ATOM 633 N N . ALA A 1 88 ? -18.772 -11.435 -9.364 1.00 86.31 88 ALA A N 1
ATOM 634 C CA . ALA A 1 88 ? -19.028 -10.217 -10.133 1.00 86.31 88 ALA A CA 1
ATOM 635 C C . ALA A 1 88 ? -19.110 -8.955 -9.251 1.00 86.31 88 ALA A C 1
ATOM 637 O O . ALA A 1 88 ? -18.815 -7.858 -9.722 1.00 86.31 88 ALA A O 1
ATOM 638 N N . GLN A 1 89 ? -19.454 -9.098 -7.962 1.00 84.31 89 GLN A N 1
ATOM 639 C CA . GLN A 1 89 ? -19.526 -7.974 -7.022 1.00 84.31 89 GLN A CA 1
ATOM 640 C C . GLN A 1 89 ? -18.154 -7.334 -6.758 1.00 84.31 89 GLN A C 1
ATOM 642 O O . GLN A 1 89 ? -18.105 -6.166 -6.387 1.00 84.31 89 GLN A O 1
ATOM 647 N N . THR A 1 90 ? -17.047 -8.048 -6.998 1.00 84.50 90 THR A N 1
ATOM 648 C CA . THR A 1 90 ? -15.678 -7.514 -6.860 1.00 84.50 90 THR A CA 1
ATOM 649 C C . THR A 1 90 ? -15.414 -6.358 -7.824 1.00 84.50 90 THR A C 1
ATOM 651 O O . THR A 1 90 ? -14.645 -5.453 -7.517 1.00 84.50 90 THR A O 1
ATOM 654 N N . PHE A 1 91 ? -16.073 -6.375 -8.985 1.00 83.44 91 PHE A N 1
ATOM 655 C CA . PHE A 1 91 ? -15.925 -5.358 -10.026 1.00 83.44 91 PHE A CA 1
ATOM 656 C C . PHE A 1 91 ? -17.013 -4.283 -9.965 1.00 83.44 91 PHE A C 1
ATOM 658 O O . PHE A 1 91 ? -17.024 -3.374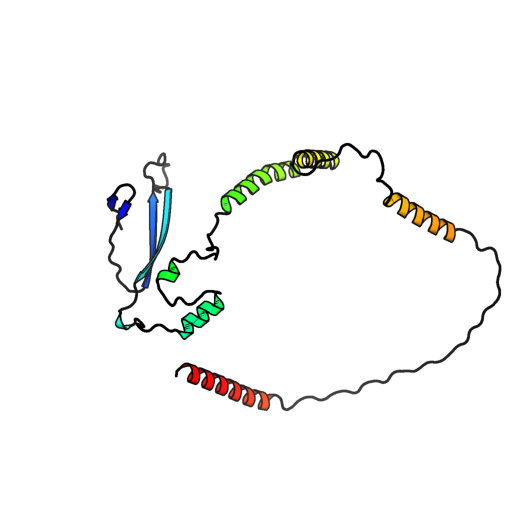 -10.795 1.00 83.44 91 PHE A O 1
ATOM 665 N N . ALA A 1 92 ? -17.937 -4.373 -9.003 1.00 82.38 92 ALA A N 1
ATOM 666 C CA . ALA A 1 92 ? -18.947 -3.347 -8.822 1.00 82.38 92 ALA A CA 1
ATOM 667 C C . ALA A 1 92 ? -18.266 -2.026 -8.415 1.00 82.38 92 ALA A C 1
ATOM 669 O O . ALA A 1 92 ? -17.413 -2.037 -7.518 1.00 82.38 92 ALA A O 1
ATOM 670 N N . PRO A 1 93 ? -18.637 -0.886 -9.030 1.00 72.44 93 PRO A N 1
ATOM 671 C CA . PRO A 1 93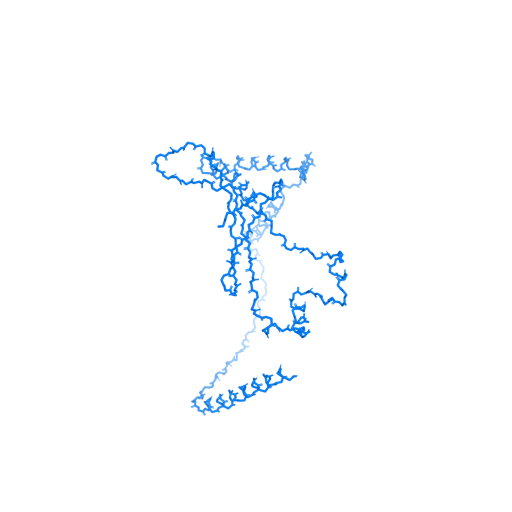 ? -18.092 0.416 -8.671 1.00 72.44 93 PRO A CA 1
ATOM 672 C C . PRO A 1 93 ? -18.292 0.669 -7.177 1.00 72.44 93 PRO A C 1
ATOM 674 O O . PRO A 1 93 ? -19.412 0.831 -6.695 1.00 72.44 93 PRO A O 1
ATOM 677 N N . THR A 1 94 ? -17.192 0.651 -6.433 1.00 68.56 94 THR A N 1
ATOM 678 C CA . THR A 1 94 ? -17.204 0.840 -4.988 1.00 68.56 94 THR A CA 1
ATOM 679 C C . THR A 1 94 ? -16.898 2.306 -4.680 1.00 68.56 94 THR A C 1
ATOM 681 O O . THR A 1 94 ? -15.898 2.827 -5.172 1.00 68.56 94 THR A O 1
ATOM 684 N N . PRO A 1 95 ? -17.713 2.989 -3.853 1.00 64.88 95 PRO A N 1
ATOM 685 C CA . PRO A 1 95 ? -17.448 4.368 -3.443 1.00 64.88 95 PRO A CA 1
ATOM 686 C C . PRO A 1 95 ? -16.318 4.478 -2.405 1.00 64.88 95 PRO A C 1
ATOM 688 O O . PRO A 1 95 ? -15.927 5.584 -2.036 1.00 64.88 95 PRO A O 1
ATOM 691 N N . ALA A 1 96 ? -15.796 3.351 -1.905 1.00 62.62 96 ALA A N 1
ATOM 692 C CA . ALA A 1 96 ? -14.695 3.347 -0.956 1.00 62.62 96 ALA A CA 1
ATOM 693 C C . ALA A 1 96 ? -13.418 3.852 -1.633 1.00 62.62 96 ALA A C 1
ATOM 695 O O . ALA A 1 96 ? -12.879 3.246 -2.559 1.00 62.62 96 ALA A O 1
ATOM 696 N N . ILE A 1 97 ? -12.943 4.987 -1.129 1.00 59.31 97 ILE A N 1
ATOM 697 C CA . ILE A 1 97 ? -11.689 5.617 -1.514 1.00 59.31 97 ILE A CA 1
ATOM 698 C C . ILE A 1 97 ? -10.573 4.629 -1.173 1.00 59.31 97 ILE A C 1
ATOM 700 O O . ILE A 1 97 ? -10.230 4.447 -0.002 1.00 59.31 97 ILE A O 1
ATOM 704 N N . GLY A 1 98 ? -10.007 3.974 -2.188 1.00 60.84 98 GLY A N 1
ATOM 705 C CA . GLY A 1 98 ? -8.755 3.248 -2.020 1.00 60.84 98 GLY A CA 1
ATOM 706 C C . GLY A 1 98 ? -7.746 4.190 -1.367 1.00 60.84 98 GLY A C 1
ATOM 707 O O . GLY A 1 98 ? -7.569 5.322 -1.824 1.00 60.84 98 GLY A O 1
ATOM 708 N N . ARG A 1 99 ? -7.118 3.766 -0.263 1.00 60.66 99 ARG A N 1
ATOM 709 C CA . ARG A 1 99 ? -6.034 4.528 0.370 1.00 60.66 99 ARG A CA 1
ATOM 710 C C . ARG A 1 99 ? -4.842 4.538 -0.582 1.00 60.66 99 ARG A C 1
ATOM 712 O O . ARG A 1 99 ? -3.948 3.706 -0.494 1.00 60.66 99 ARG A O 1
ATOM 719 N N . GLN A 1 100 ? -4.852 5.472 -1.521 1.00 68.12 100 GLN A N 1
ATOM 720 C CA . GLN A 1 100 ? -3.734 5.714 -2.409 1.00 68.12 100 GLN A CA 1
ATOM 721 C C . GLN A 1 100 ? -2.724 6.580 -1.662 1.00 68.12 100 GLN A C 1
ATOM 723 O O . GLN A 1 100 ? -3.034 7.701 -1.252 1.00 68.12 100 GLN A O 1
ATOM 728 N N . SER A 1 101 ? -1.516 6.053 -1.472 1.00 75.69 101 SER A N 1
ATOM 729 C CA . SER A 1 101 ? -0.410 6.836 -0.928 1.00 75.69 101 SER A CA 1
ATOM 730 C C . SER A 1 101 ? -0.118 7.993 -1.883 1.00 75.69 101 SER A C 1
ATOM 732 O O . SER A 1 101 ? 0.230 7.778 -3.045 1.00 75.69 101 SER A O 1
ATOM 734 N N . ARG A 1 102 ? -0.330 9.229 -1.422 1.00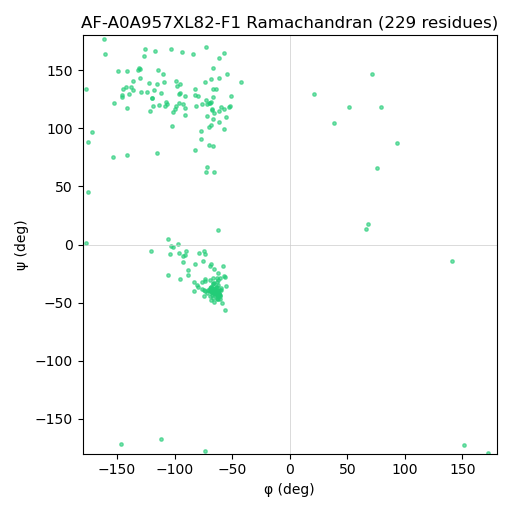 82.56 102 ARG A N 1
ATOM 735 C CA . ARG A 1 102 ? -0.003 10.435 -2.187 1.00 82.56 102 ARG A CA 1
ATOM 736 C C . ARG A 1 102 ? 1.421 10.863 -1.838 1.00 82.56 102 ARG A C 1
ATOM 738 O O . ARG A 1 102 ? 1.711 11.023 -0.651 1.00 82.56 102 ARG A O 1
ATOM 745 N N . PRO A 1 103 ? 2.307 11.083 -2.824 1.00 86.44 103 PRO A N 1
ATOM 746 C CA . PRO A 1 103 ? 3.650 11.568 -2.543 1.00 86.44 103 PRO A CA 1
ATOM 747 C C . PRO A 1 103 ? 3.570 12.996 -1.987 1.00 86.44 103 PRO A C 1
ATOM 749 O O . PRO A 1 103 ? 3.263 13.933 -2.718 1.00 86.44 103 PRO A O 1
ATOM 752 N N . LEU A 1 104 ? 3.832 13.167 -0.688 1.00 92.06 104 LEU A N 1
ATOM 753 C CA . LEU A 1 104 ? 3.843 14.481 -0.025 1.00 92.06 104 LEU A CA 1
ATOM 754 C C . LEU A 1 104 ? 5.164 15.237 -0.214 1.00 92.06 104 LEU A C 1
ATOM 756 O O . LEU A 1 104 ? 5.212 16.449 -0.014 1.00 92.06 104 LEU A O 1
ATOM 760 N N . TRP A 1 105 ? 6.229 14.546 -0.625 1.00 94.44 105 TRP A N 1
ATOM 761 C CA . TRP A 1 105 ? 7.556 15.135 -0.807 1.00 94.44 105 TRP A CA 1
ATOM 762 C C . TRP A 1 105 ? 7.593 16.353 -1.755 1.00 94.44 105 TRP A C 1
ATOM 764 O O . TRP A 1 105 ? 8.311 17.293 -1.417 1.00 94.44 105 TRP A O 1
ATOM 774 N N . PRO A 1 106 ? 6.810 16.445 -2.858 1.00 93.94 106 PRO A N 1
ATOM 775 C CA . PRO A 1 106 ? 6.829 17.634 -3.707 1.00 93.94 106 PRO A CA 1
ATOM 776 C C . PRO A 1 106 ? 6.253 18.855 -2.982 1.00 93.94 106 PRO A C 1
ATOM 778 O O . PRO A 1 106 ? 6.777 19.957 -3.112 1.00 93.94 106 PRO A O 1
ATOM 781 N N . LEU A 1 107 ? 5.205 18.660 -2.170 1.00 94.62 107 LEU A N 1
ATOM 782 C CA . LEU A 1 107 ? 4.611 19.725 -1.356 1.00 94.62 107 LEU A CA 1
ATOM 783 C C . LEU A 1 107 ? 5.561 20.168 -0.242 1.00 94.62 107 LEU A C 1
ATOM 785 O O . LEU A 1 107 ? 5.678 21.361 0.021 1.00 94.62 107 LEU A O 1
ATOM 789 N N . LEU A 1 108 ? 6.263 19.222 0.386 1.00 95.12 108 LEU A N 1
ATOM 790 C CA . LEU A 1 108 ? 7.263 19.525 1.410 1.00 95.12 108 LEU A CA 1
ATOM 791 C C . LEU A 1 108 ? 8.475 20.260 0.828 1.00 95.12 108 LEU A C 1
ATOM 793 O O . LEU A 1 108 ? 8.953 21.206 1.448 1.00 95.12 108 LEU A O 1
ATOM 797 N N . LEU A 1 109 ? 8.935 19.889 -0.371 1.00 96.12 109 LEU A N 1
ATOM 798 C CA . LEU A 1 109 ? 9.990 20.624 -1.073 1.00 96.12 109 LEU A CA 1
ATOM 799 C C . LEU A 1 109 ? 9.547 22.031 -1.457 1.00 96.12 109 LEU A C 1
ATOM 801 O O . LEU A 1 109 ? 10.305 22.974 -1.255 1.00 96.12 109 LEU A O 1
ATOM 805 N N . LEU A 1 110 ? 8.323 22.193 -1.968 1.00 96.12 110 LEU A N 1
ATOM 806 C CA . LEU A 1 110 ? 7.776 23.513 -2.274 1.00 96.12 110 LEU A CA 1
ATOM 807 C C . LEU A 1 110 ? 7.685 24.379 -1.011 1.00 96.12 110 LEU A C 1
ATOM 809 O O . LEU A 1 110 ? 8.088 25.541 -1.025 1.00 96.12 110 LEU A O 1
ATOM 813 N N . ALA A 1 111 ? 7.199 23.806 0.092 1.00 95.88 111 ALA A N 1
ATOM 814 C CA . ALA A 1 111 ? 7.144 24.486 1.378 1.00 95.88 111 ALA A CA 1
ATOM 815 C C . ALA A 1 111 ? 8.548 24.884 1.853 1.00 95.88 111 ALA A C 1
ATOM 817 O O . ALA A 1 111 ? 8.746 26.036 2.219 1.00 95.88 111 ALA A O 1
ATOM 818 N N . ALA A 1 112 ? 9.532 23.983 1.786 1.00 95.69 112 ALA A N 1
ATOM 819 C CA . ALA A 1 112 ? 10.919 24.277 2.145 1.00 95.69 112 ALA A CA 1
ATOM 820 C C . ALA A 1 112 ? 11.526 25.382 1.263 1.00 95.69 112 ALA A C 1
ATOM 822 O O . ALA A 1 112 ? 12.160 26.301 1.781 1.00 95.69 112 ALA A O 1
ATOM 823 N N . ALA A 1 113 ? 11.276 25.343 -0.049 1.00 95.75 113 ALA A N 1
ATOM 824 C CA . ALA A 1 113 ? 11.732 26.356 -0.997 1.00 95.75 113 ALA A CA 1
ATOM 825 C C . ALA A 1 113 ? 11.133 27.742 -0.707 1.00 95.75 113 ALA A C 1
ATOM 827 O O . ALA A 1 113 ? 11.818 28.746 -0.884 1.00 95.75 113 ALA A O 1
ATOM 828 N N . LEU A 1 114 ? 9.885 27.810 -0.228 1.00 94.44 114 LEU A N 1
ATOM 829 C CA . LEU A 1 114 ? 9.238 29.064 0.168 1.00 94.44 114 LEU A CA 1
ATOM 830 C C . LEU A 1 114 ? 9.668 29.535 1.568 1.00 94.44 114 LEU A C 1
ATOM 832 O O . LEU A 1 114 ? 9.801 30.734 1.812 1.00 94.44 114 LEU A O 1
ATOM 836 N N . LEU A 1 115 ? 9.901 28.600 2.490 1.00 93.88 115 LEU A N 1
ATOM 837 C CA . LEU A 1 115 ? 10.296 28.901 3.863 1.00 93.88 115 LEU A CA 1
ATOM 838 C C . LEU A 1 115 ? 11.751 29.366 3.952 1.00 93.88 115 LEU A C 1
ATOM 840 O O . LEU A 1 115 ? 12.073 30.181 4.808 1.00 93.88 115 LEU A O 1
ATOM 844 N N . PHE A 1 116 ? 12.618 28.899 3.053 1.00 91.31 116 PHE A N 1
ATOM 845 C CA . PHE A 1 116 ? 14.023 29.297 2.999 1.00 91.31 116 PHE A CA 1
ATOM 846 C C . PHE A 1 116 ? 14.231 30.821 2.865 1.00 91.31 116 PHE A C 1
ATOM 848 O O . PHE A 1 116 ? 14.870 31.406 3.743 1.00 91.31 116 PHE A O 1
ATOM 855 N N . PRO A 1 117 ? 13.676 31.523 1.854 1.00 88.00 117 PRO A N 1
ATOM 856 C CA . PRO A 1 117 ? 13.804 32.975 1.769 1.00 88.00 117 PRO A CA 1
ATOM 857 C C . PRO A 1 117 ? 13.071 33.691 2.909 1.00 88.00 117 PRO A C 1
ATOM 859 O O . PRO A 1 117 ? 13.508 34.765 3.312 1.00 88.00 117 PRO A O 1
ATOM 862 N N . LEU A 1 118 ? 11.997 33.111 3.458 1.00 85.75 118 LEU A N 1
ATOM 863 C CA . LEU A 1 118 ? 11.289 33.678 4.607 1.00 85.75 118 LEU A CA 1
ATOM 864 C C . LEU A 1 118 ? 12.155 33.654 5.876 1.00 85.75 118 LEU A C 1
ATOM 866 O O . LEU A 1 118 ? 12.257 34.668 6.562 1.00 85.75 118 LEU A O 1
ATOM 870 N N . ASP A 1 119 ? 12.816 32.530 6.163 1.00 88.00 119 ASP A N 1
ATOM 871 C CA . ASP A 1 119 ? 13.740 32.383 7.294 1.00 88.00 119 ASP A CA 1
ATOM 872 C C . ASP A 1 119 ? 14.940 33.327 7.140 1.00 88.00 119 ASP A C 1
ATOM 874 O O . ASP A 1 119 ? 15.286 34.052 8.076 1.00 88.00 119 ASP A O 1
ATOM 878 N N . VAL A 1 120 ? 15.508 33.422 5.931 1.00 84.81 120 VAL A N 1
ATOM 879 C CA . VAL A 1 120 ? 16.571 34.392 5.627 1.00 84.81 120 VAL A CA 1
ATOM 880 C C . VAL A 1 120 ? 16.072 35.827 5.794 1.00 84.81 120 VAL A C 1
ATOM 882 O O . VAL A 1 120 ? 16.787 36.641 6.372 1.00 84.81 120 VAL A O 1
ATOM 885 N N . ALA A 1 121 ? 14.857 36.155 5.349 1.00 81.75 121 ALA A N 1
ATOM 886 C CA . ALA A 1 121 ? 14.289 37.492 5.497 1.00 81.75 121 ALA A CA 1
ATOM 887 C C . ALA A 1 121 ? 14.099 37.867 6.971 1.00 81.75 121 ALA A C 1
ATOM 889 O O . ALA A 1 121 ? 14.519 38.947 7.374 1.00 81.75 121 ALA A O 1
ATOM 890 N N . VAL A 1 122 ? 13.550 36.967 7.791 1.00 81.69 122 VAL A N 1
ATOM 891 C CA . VAL A 1 122 ? 13.365 37.198 9.233 1.00 81.69 122 VAL A CA 1
ATOM 892 C C . VAL A 1 122 ? 14.706 37.331 9.957 1.00 81.69 122 VAL A C 1
ATOM 894 O O . VAL A 1 122 ? 14.854 38.184 10.831 1.00 81.69 122 VAL A O 1
ATOM 897 N N . ARG A 1 123 ? 15.704 36.509 9.604 1.00 79.06 123 ARG A N 1
ATOM 898 C CA . ARG A 1 123 ? 17.014 36.526 10.275 1.00 79.06 123 ARG A CA 1
ATOM 899 C C . ARG A 1 123 ? 17.927 37.649 9.805 1.00 79.06 123 ARG A C 1
ATOM 901 O O . ARG A 1 123 ? 18.713 38.159 10.602 1.00 79.06 123 ARG A O 1
ATOM 908 N N . ARG A 1 124 ? 17.893 37.997 8.517 1.00 76.75 124 ARG A N 1
ATOM 909 C CA . ARG A 1 124 ? 18.860 38.923 7.906 1.00 76.75 124 ARG A CA 1
ATOM 910 C C . ARG A 1 124 ? 18.302 40.301 7.617 1.00 76.75 124 ARG A C 1
ATOM 912 O O . ARG A 1 124 ? 19.078 41.252 7.609 1.00 76.75 124 ARG A O 1
ATOM 919 N N . VAL A 1 125 ? 16.997 40.441 7.417 1.00 70.12 125 VAL A N 1
ATOM 920 C CA . VAL A 1 125 ? 16.384 41.745 7.180 1.00 70.12 125 VAL A CA 1
ATOM 921 C C . VAL A 1 125 ? 15.742 42.202 8.482 1.00 70.12 125 VAL A C 1
ATOM 923 O O . VAL A 1 125 ? 14.771 41.624 8.959 1.00 70.12 125 VAL A O 1
ATOM 926 N N . ARG A 1 126 ? 16.277 43.277 9.070 1.00 67.81 126 ARG A N 1
ATOM 927 C CA . ARG A 1 126 ? 15.635 43.984 10.187 1.00 67.81 126 ARG A CA 1
ATOM 928 C C . ARG A 1 126 ? 14.421 44.755 9.666 1.00 67.81 126 ARG A C 1
ATOM 930 O O . ARG A 1 126 ? 14.425 45.980 9.626 1.00 67.81 126 ARG A O 1
ATOM 937 N N . LEU A 1 127 ? 13.404 44.033 9.207 1.00 63.75 127 LEU A N 1
ATOM 938 C CA . LEU A 1 127 ? 12.103 44.604 8.891 1.00 63.75 127 LEU A CA 1
ATOM 939 C C . LEU A 1 127 ? 11.496 45.059 10.217 1.00 63.75 127 LEU A C 1
ATOM 941 O O . LEU A 1 127 ? 11.265 44.250 11.116 1.00 63.75 127 LEU A O 1
ATOM 945 N N . GLY A 1 128 ? 11.280 46.363 10.362 1.00 67.88 128 GLY A N 1
ATOM 946 C CA . GLY A 1 128 ? 10.495 46.873 11.472 1.00 67.88 128 GLY A CA 1
ATOM 947 C C . GLY A 1 128 ? 9.070 46.318 11.406 1.00 67.88 128 GLY A C 1
ATOM 948 O O . GLY A 1 128 ? 8.579 45.847 10.374 1.00 67.88 128 GLY A O 1
ATOM 949 N N . HIS A 1 129 ? 8.374 46.365 12.540 1.00 66.38 129 HIS A N 1
ATOM 950 C CA . HIS A 1 129 ? 7.009 45.848 12.647 1.00 66.38 129 HIS A CA 1
ATOM 951 C C . HIS A 1 129 ? 6.053 46.492 11.618 1.00 66.38 129 HIS A C 1
ATOM 953 O O . HIS A 1 129 ? 5.106 45.855 11.162 1.00 66.38 129 HIS A O 1
ATOM 959 N N . ARG A 1 130 ? 6.328 47.735 11.195 1.00 70.50 130 ARG A N 1
ATOM 960 C CA . ARG A 1 130 ? 5.505 48.504 10.245 1.00 70.50 130 ARG A CA 1
ATOM 961 C C . ARG A 1 130 ? 5.689 48.027 8.801 1.00 70.50 130 ARG A C 1
ATOM 963 O O . ARG A 1 130 ? 4.723 47.959 8.044 1.00 70.50 130 ARG A O 1
ATOM 970 N N . GLU A 1 131 ? 6.910 47.674 8.421 1.00 75.50 131 GLU A N 1
ATOM 971 C CA . GLU A 1 131 ? 7.275 47.170 7.097 1.00 75.50 131 GLU A CA 1
ATOM 972 C C . GLU A 1 131 ? 6.729 45.754 6.896 1.00 75.50 131 GLU A C 1
ATOM 974 O O . GLU A 1 131 ? 6.170 45.449 5.842 1.00 75.50 131 GLU A O 1
ATOM 979 N N . TRP A 1 132 ? 6.788 44.928 7.946 1.00 72.06 132 TRP A N 1
ATOM 980 C CA . TRP A 1 132 ? 6.179 43.598 7.975 1.00 72.06 132 TRP A CA 1
ATOM 981 C C . TRP A 1 132 ? 4.654 43.653 7.821 1.00 72.06 132 TRP A C 1
ATOM 983 O O . TRP A 1 132 ? 4.082 42.956 6.983 1.00 72.06 132 TRP A O 1
ATOM 993 N N . GLN A 1 133 ? 3.985 44.546 8.560 1.00 75.06 133 GLN A N 1
ATOM 994 C CA . GLN A 1 133 ? 2.544 44.776 8.415 1.00 75.06 133 GLN A CA 1
ATOM 995 C C . GLN A 1 133 ? 2.169 45.255 7.005 1.00 75.06 133 GLN A C 1
ATOM 997 O O . GLN A 1 133 ? 1.149 44.831 6.462 1.00 75.06 133 GLN A O 1
ATOM 1002 N N . ARG A 1 134 ? 2.984 46.119 6.385 1.00 77.75 134 ARG A N 1
ATOM 1003 C CA . ARG A 1 134 ? 2.757 46.587 5.010 1.00 77.75 134 ARG A CA 1
ATOM 1004 C C . ARG A 1 134 ? 2.912 45.454 3.993 1.00 77.75 134 ARG A C 1
ATOM 1006 O O . ARG A 1 134 ? 2.087 45.356 3.089 1.00 77.75 134 ARG A O 1
ATOM 1013 N N . ALA A 1 135 ? 3.917 44.594 4.161 1.00 78.06 135 ALA A N 1
ATOM 1014 C CA . ALA A 1 135 ? 4.119 43.421 3.315 1.00 78.06 135 ALA A CA 1
ATOM 1015 C C . ALA A 1 135 ? 2.949 42.433 3.432 1.00 78.06 135 ALA A C 1
ATOM 1017 O O . ALA A 1 135 ? 2.390 42.040 2.412 1.00 78.06 135 ALA A O 1
ATOM 1018 N N . ILE A 1 136 ? 2.507 42.112 4.656 1.00 80.12 136 ILE A N 1
ATOM 1019 C CA . ILE A 1 136 ? 1.338 41.246 4.880 1.00 80.12 136 ILE A CA 1
ATOM 1020 C C . ILE A 1 136 ? 0.094 41.845 4.226 1.00 80.12 136 ILE A C 1
ATOM 1022 O O . ILE A 1 136 ? -0.550 41.153 3.448 1.00 80.12 136 ILE A O 1
ATOM 1026 N N . ARG A 1 137 ? -0.211 43.130 4.465 1.00 79.88 137 ARG A N 1
ATOM 1027 C CA . ARG A 1 137 ? -1.382 43.797 3.867 1.00 79.88 137 ARG A CA 1
ATOM 1028 C C . ARG A 1 137 ? -1.350 43.795 2.341 1.00 79.88 137 ARG A C 1
ATOM 1030 O O . ARG A 1 137 ? -2.389 43.659 1.707 1.00 79.88 137 ARG A O 1
ATOM 1037 N N . TRP A 1 138 ? -0.169 43.954 1.750 1.00 81.88 138 TRP A N 1
ATOM 1038 C CA . TRP A 1 138 ? 0.012 43.901 0.302 1.00 81.88 138 TRP A CA 1
ATOM 1039 C C . TRP A 1 138 ? -0.187 42.489 -0.258 1.00 81.88 138 TRP A C 1
ATOM 1041 O O . TRP A 1 138 ? -0.814 42.340 -1.305 1.00 81.88 138 TRP A O 1
ATOM 1051 N N . VAL A 1 139 ? 0.294 41.456 0.444 1.00 81.62 139 VAL A N 1
ATOM 1052 C CA . VAL A 1 139 ? 0.058 40.054 0.068 1.00 81.62 139 VAL A CA 1
ATOM 1053 C C . VAL A 1 139 ? -1.429 39.728 0.199 1.00 81.62 139 VAL A C 1
ATOM 1055 O O . VAL A 1 139 ? -2.025 39.239 -0.754 1.00 81.62 139 VAL A O 1
ATOM 1058 N N . THR A 1 140 ? -2.058 40.056 1.330 1.00 79.75 140 THR A N 1
ATOM 1059 C CA . THR A 1 140 ? -3.477 39.758 1.581 1.00 79.75 140 THR A CA 1
ATOM 1060 C C . THR A 1 140 ? -4.413 40.521 0.646 1.00 79.75 140 THR A C 1
ATOM 1062 O O . THR A 1 140 ? -5.423 39.964 0.240 1.00 79.75 140 THR A O 1
ATOM 1065 N N . ALA A 1 141 ? -4.067 41.747 0.237 1.00 78.38 141 ALA A N 1
ATOM 1066 C CA . ALA A 1 141 ? -4.832 42.508 -0.759 1.00 78.38 141 ALA A CA 1
ATOM 1067 C C . ALA A 1 141 ? -4.740 41.924 -2.181 1.00 78.38 141 ALA A C 1
ATOM 1069 O O . ALA A 1 141 ? -5.560 42.247 -3.036 1.00 78.38 141 ALA A O 1
ATOM 1070 N N . ARG A 1 142 ? -3.732 41.086 -2.452 1.00 77.19 142 ARG A N 1
ATOM 1071 C CA . ARG A 1 142 ? -3.543 40.401 -3.740 1.00 77.19 142 ARG A CA 1
ATOM 1072 C C . ARG A 1 142 ? -4.099 38.982 -3.755 1.00 77.19 142 ARG A C 1
ATOM 1074 O O . ARG A 1 142 ? -4.121 38.368 -4.820 1.00 77.19 142 ARG A O 1
ATOM 1081 N N . LEU A 1 143 ? -4.548 38.459 -2.613 1.00 76.12 143 LEU A N 1
ATOM 1082 C CA . LEU A 1 143 ? -5.288 37.204 -2.580 1.00 76.12 143 LEU A CA 1
ATOM 1083 C C . LEU A 1 143 ? -6.725 37.465 -3.069 1.00 76.12 143 LEU A C 1
ATOM 1085 O O . LEU A 1 143 ? -7.438 38.271 -2.464 1.00 76.12 143 LEU A O 1
ATOM 1089 N N . PRO A 1 144 ? -7.182 36.793 -4.141 1.00 56.25 144 PRO A N 1
ATOM 1090 C CA . PRO A 1 144 ? -8.558 36.917 -4.597 1.00 56.25 144 PRO A CA 1
ATOM 1091 C C . PRO A 1 144 ? -9.486 36.330 -3.526 1.00 56.25 144 PRO A C 1
ATOM 1093 O O . PRO A 1 144 ? -9.441 35.136 -3.242 1.00 56.25 144 PRO A O 1
ATOM 1096 N N . GLY A 1 145 ? -10.289 37.190 -2.897 1.00 58.41 145 GLY A N 1
ATOM 1097 C CA . GLY A 1 145 ? -11.245 36.799 -1.854 1.00 58.41 145 GLY A CA 1
ATOM 1098 C C . GLY A 1 145 ? -11.368 37.775 -0.683 1.00 58.41 145 GLY A C 1
ATOM 1099 O O . GLY A 1 145 ? -12.349 37.701 0.048 1.00 58.41 145 GLY A O 1
ATOM 1100 N N . GLN A 1 146 ? -10.438 38.722 -0.519 1.00 55.00 146 GLN A N 1
ATOM 1101 C CA . GLN A 1 146 ? -10.618 39.844 0.409 1.00 55.00 146 GLN A CA 1
ATOM 1102 C C . GLN A 1 146 ? -10.673 41.160 -0.358 1.00 55.00 146 GLN A C 1
ATOM 1104 O O . GLN A 1 146 ? -9.705 41.915 -0.426 1.00 55.00 146 GLN A O 1
ATOM 1109 N N . ALA A 1 147 ? -11.841 41.430 -0.941 1.00 46.38 147 ALA A N 1
ATOM 1110 C CA . ALA A 1 147 ? -12.218 42.779 -1.326 1.00 46.38 147 ALA A CA 1
ATOM 1111 C C . ALA A 1 147 ? -12.165 43.660 -0.068 1.00 46.38 147 ALA A C 1
ATOM 1113 O O . ALA A 1 147 ? -13.051 43.631 0.780 1.00 46.38 147 ALA A O 1
ATOM 1114 N N . THR A 1 148 ? -11.074 44.407 0.078 1.00 50.81 148 THR A N 1
ATOM 1115 C CA . THR A 1 148 ? -11.070 45.607 0.906 1.00 50.81 148 THR A CA 1
ATOM 1116 C C . THR A 1 148 ? -11.919 46.612 0.148 1.00 50.81 148 THR A C 1
ATOM 1118 O O . THR A 1 148 ? -11.446 47.172 -0.838 1.00 50.81 148 THR A O 1
ATOM 1121 N N . GLU A 1 149 ? -13.172 46.798 0.555 1.00 47.28 149 GLU A N 1
ATOM 1122 C CA . GLU A 1 149 ? -13.940 47.962 0.127 1.00 47.28 149 GLU A CA 1
ATOM 1123 C C . GLU A 1 149 ? -13.201 49.229 0.588 1.00 47.28 149 GLU A C 1
ATOM 1125 O O . GLU A 1 149 ? -13.003 49.422 1.792 1.00 47.28 149 GLU A O 1
ATOM 1130 N N . PRO A 1 150 ? -12.760 50.110 -0.325 1.00 49.56 150 PRO A N 1
ATOM 1131 C CA . PRO A 1 150 ? -12.325 51.443 0.041 1.00 49.56 150 PRO A CA 1
ATOM 1132 C C . PRO A 1 150 ? -13.591 52.298 0.156 1.00 49.56 150 PRO A C 1
ATOM 1134 O O . PRO A 1 150 ? -13.992 52.962 -0.794 1.00 49.56 150 PRO A O 1
ATOM 1137 N N . GLY A 1 151 ? -14.275 52.203 1.296 1.00 43.22 151 GLY A N 1
ATOM 1138 C CA . GLY A 1 151 ? -15.596 52.812 1.444 1.00 43.22 151 GLY A CA 1
ATOM 1139 C C . GLY A 1 151 ? -16.203 52.706 2.838 1.00 43.22 151 GLY A C 1
ATOM 1140 O O . GLY A 1 151 ? -17.370 52.378 2.958 1.00 43.22 151 GLY A O 1
ATOM 1141 N N . SER A 1 152 ? -15.443 52.970 3.902 1.00 42.16 152 SER A N 1
ATOM 1142 C CA . SER A 1 152 ? -16.053 53.390 5.173 1.00 42.16 152 SER A CA 1
ATOM 1143 C C . SER A 1 152 ? -15.069 54.228 5.972 1.00 42.16 152 SER A C 1
ATOM 1145 O O . SER A 1 152 ? -14.464 53.804 6.955 1.00 42.16 152 SER A O 1
ATOM 1147 N N . GLU A 1 153 ? -14.910 55.465 5.522 1.00 50.50 153 GLU A N 1
ATOM 1148 C CA . GLU A 1 153 ? -14.461 56.580 6.344 1.00 50.50 153 GLU A CA 1
ATOM 1149 C C . GLU A 1 153 ? -15.611 56.971 7.298 1.00 50.50 153 GLU A C 1
ATOM 1151 O O . GLU A 1 153 ? -16.200 58.034 7.186 1.00 50.50 153 GLU A O 1
ATOM 1156 N N . ALA A 1 154 ? -16.011 56.044 8.175 1.00 49.09 154 ALA A N 1
ATOM 1157 C CA . ALA A 1 154 ? -16.889 56.246 9.330 1.00 49.09 154 ALA A CA 1
ATOM 1158 C C . ALA A 1 154 ? -17.011 54.912 10.091 1.00 49.09 154 ALA A C 1
ATOM 1160 O O . ALA A 1 154 ? -17.252 53.872 9.488 1.00 49.09 154 ALA A O 1
ATOM 1161 N N . ALA A 1 155 ? -16.883 54.961 11.419 1.00 49.88 155 ALA A N 1
ATOM 1162 C CA . ALA A 1 155 ? -17.193 53.881 12.366 1.00 49.88 155 ALA A CA 1
ATOM 1163 C C . ALA A 1 155 ? -16.198 52.701 12.488 1.00 49.88 155 ALA A C 1
ATOM 1165 O O . ALA A 1 155 ? -16.547 51.549 12.261 1.00 49.88 155 ALA A O 1
ATOM 1166 N N . ALA A 1 156 ? -14.984 52.984 12.978 1.00 47.31 156 ALA A N 1
ATOM 1167 C CA . ALA A 1 156 ? -14.390 52.250 14.113 1.00 47.31 156 ALA A CA 1
ATOM 1168 C C . ALA A 1 156 ? -13.091 52.941 14.573 1.00 47.31 156 ALA A C 1
ATOM 1170 O O . ALA A 1 156 ? -12.017 52.709 14.018 1.00 47.31 156 ALA A O 1
ATOM 1171 N N . PRO A 1 157 ? -13.181 53.786 15.613 1.00 51.72 157 PRO A N 1
ATOM 1172 C CA . PRO A 1 157 ? -12.489 53.404 16.841 1.00 51.72 157 PRO A CA 1
ATOM 1173 C C . PRO A 1 157 ? -13.322 53.772 18.079 1.00 51.72 157 PRO A C 1
ATOM 1175 O O . PRO A 1 157 ? -13.028 54.759 18.744 1.00 51.72 157 PRO A O 1
ATOM 1178 N N . THR A 1 158 ? -14.367 53.003 18.406 1.00 58.69 158 THR A N 1
ATOM 1179 C CA . THR A 1 158 ? -15.203 53.296 19.593 1.00 58.69 158 THR A CA 1
ATOM 1180 C C . THR A 1 158 ? -15.265 52.201 20.647 1.00 58.69 158 THR A C 1
ATOM 1182 O O . THR A 1 158 ? -15.754 52.455 21.734 1.00 58.69 158 THR A O 1
ATOM 1185 N N . LEU A 1 159 ? -14.682 51.017 20.441 1.00 59.28 159 LEU A N 1
ATOM 1186 C CA . LEU A 1 159 ? -14.713 49.996 21.502 1.00 59.28 159 LEU A CA 1
ATOM 1187 C C . LEU A 1 159 ? -13.716 50.275 22.636 1.00 59.28 159 LEU A C 1
ATOM 1189 O O . LEU A 1 159 ? -13.984 49.971 23.795 1.00 59.28 159 LEU A O 1
ATOM 1193 N N . HIS A 1 160 ? -12.573 50.892 22.331 1.00 57.44 160 HIS A N 1
ATOM 1194 C CA . HIS A 1 160 ? -11.602 51.243 23.367 1.00 57.44 160 HIS A CA 1
ATOM 1195 C C . HIS A 1 160 ? -11.948 52.564 24.058 1.00 57.44 160 HIS A C 1
ATOM 1197 O O . HIS A 1 160 ? -11.838 52.636 25.280 1.00 57.44 160 HIS A O 1
ATOM 1203 N N . SER A 1 161 ? -12.413 53.582 23.325 1.00 66.94 161 SER A N 1
ATOM 1204 C CA . SER A 1 161 ? -12.801 54.866 23.926 1.00 66.94 161 SER A CA 1
ATOM 1205 C C . SER A 1 161 ? -14.012 54.725 24.847 1.00 66.94 161 SER A C 1
ATOM 1207 O O . SER A 1 161 ? -13.985 55.286 25.936 1.00 66.94 161 SER A O 1
ATOM 1209 N N . GLU A 1 162 ? -15.004 53.898 24.499 1.00 69.81 162 GLU A N 1
ATOM 1210 C CA . GLU A 1 162 ? -16.165 53.651 25.365 1.00 69.81 162 GLU A CA 1
ATOM 1211 C C . GLU A 1 162 ? -15.782 52.961 26.682 1.00 69.81 162 GLU A C 1
ATOM 1213 O O . GLU A 1 162 ? -16.304 53.308 27.744 1.00 69.81 162 GLU A O 1
ATOM 1218 N N . LEU A 1 163 ? -14.819 52.031 26.651 1.00 73.75 163 LEU A N 1
ATOM 1219 C CA . LEU A 1 163 ? -14.297 51.387 27.860 1.00 73.75 163 LEU A CA 1
ATOM 1220 C C . LEU A 1 163 ? -13.472 52.354 28.719 1.00 73.75 163 LEU A C 1
ATOM 1222 O O . LEU A 1 163 ? -13.582 52.331 29.949 1.00 73.75 163 LEU A O 1
ATOM 1226 N N . PHE A 1 164 ? -12.667 53.219 28.095 1.00 75.44 164 PHE A N 1
ATOM 1227 C CA . PHE A 1 164 ? -11.914 54.244 28.817 1.00 75.44 164 PHE A CA 1
ATOM 1228 C C . PHE A 1 164 ? -12.842 55.300 29.430 1.00 75.44 164 PHE A C 1
ATOM 1230 O O . PHE A 1 164 ? -12.671 55.623 30.604 1.00 75.44 164 PHE A O 1
ATOM 1237 N N . GLU A 1 165 ? -13.884 55.740 28.723 1.00 76.88 165 GLU A N 1
ATOM 1238 C CA . GLU A 1 165 ? -14.895 56.655 29.262 1.00 76.88 165 GLU A CA 1
ATOM 1239 C C . GLU A 1 165 ? -15.729 56.025 30.382 1.00 76.88 165 GLU A C 1
ATOM 1241 O O . GLU A 1 165 ? -15.992 56.670 31.400 1.00 76.88 165 GLU A O 1
ATOM 1246 N N . ALA A 1 166 ? -16.122 54.753 30.248 1.00 74.69 166 ALA A N 1
ATOM 1247 C CA . ALA A 1 166 ? -16.833 54.033 31.304 1.00 74.69 166 ALA A CA 1
ATOM 1248 C C . ALA A 1 166 ? -15.976 53.904 32.573 1.00 74.69 166 ALA A C 1
ATOM 1250 O O . ALA A 1 166 ? -16.468 54.099 33.689 1.00 74.69 166 ALA A O 1
ATOM 1251 N N . ARG A 1 167 ? -14.674 53.646 32.410 1.00 78.00 167 ARG A N 1
ATOM 1252 C CA . ARG A 1 167 ? -13.711 53.589 33.513 1.00 78.00 167 ARG A CA 1
A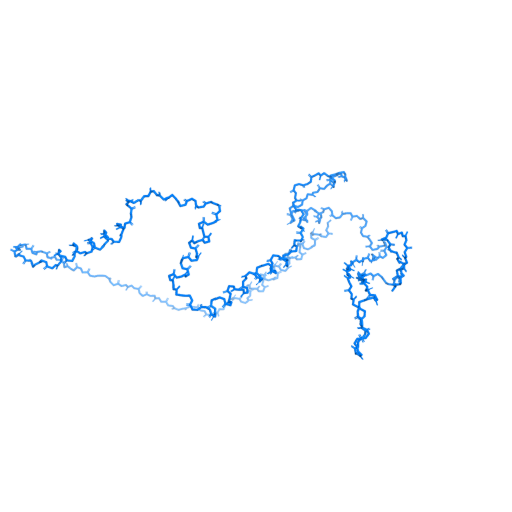TOM 1253 C C . ARG A 1 167 ? -13.472 54.964 34.146 1.00 78.00 167 ARG A C 1
ATOM 1255 O O . ARG A 1 167 ? -13.311 55.042 35.362 1.00 78.00 167 ARG A O 1
ATOM 1262 N N . GLN A 1 168 ? -13.463 56.038 33.359 1.00 78.31 168 GLN A N 1
ATOM 1263 C CA . GLN A 1 168 ? -13.242 57.400 33.852 1.00 78.31 168 GLN A CA 1
ATOM 1264 C C . GLN A 1 168 ? -14.455 57.914 34.644 1.00 78.31 168 GLN A C 1
ATOM 1266 O O . GLN A 1 168 ? -14.285 58.384 35.769 1.00 78.31 168 GLN A O 1
ATOM 1271 N N . ARG A 1 169 ? -15.679 57.649 34.161 1.00 76.44 169 ARG A N 1
ATOM 1272 C CA . ARG A 1 169 ? -16.936 57.919 34.887 1.00 76.44 169 ARG A CA 1
ATOM 1273 C C . ARG A 1 169 ? -17.035 57.183 36.225 1.00 76.44 169 ARG A C 1
ATOM 1275 O O . ARG A 1 169 ? -17.526 57.739 37.205 1.00 76.44 169 ARG A O 1
ATOM 1282 N N . ALA A 1 170 ? -16.571 55.933 36.292 1.00 74.00 170 ALA A N 1
ATOM 1283 C CA . ALA A 1 170 ? -16.537 55.183 37.550 1.00 74.00 170 ALA A CA 1
ATOM 1284 C C . ALA A 1 170 ? -15.545 55.787 38.561 1.00 74.00 170 ALA A C 1
ATOM 1286 O O . ALA A 1 170 ? -15.794 55.759 39.765 1.00 74.00 170 ALA A O 1
ATOM 1287 N N . ARG A 1 171 ? -14.443 56.367 38.073 1.00 74.56 171 ARG A N 1
ATOM 1288 C CA . ARG A 1 171 ? -13.406 56.991 38.903 1.00 74.56 171 ARG A CA 1
ATOM 1289 C C . ARG A 1 171 ? -13.858 58.335 39.475 1.00 74.56 171 ARG A C 1
ATOM 1291 O O . ARG A 1 171 ? -13.630 58.586 40.650 1.00 74.56 171 ARG A O 1
ATOM 1298 N N . GLU A 1 172 ? -14.575 59.141 38.694 1.00 71.12 172 GLU A N 1
ATOM 1299 C CA . GLU A 1 172 ? -15.159 60.411 39.155 1.00 71.12 172 GLU A CA 1
ATOM 1300 C C . GLU A 1 172 ? -16.244 60.202 40.221 1.00 71.12 172 GLU A C 1
ATOM 1302 O O . GLU A 1 172 ? -16.270 60.920 41.218 1.00 71.12 172 GLU A O 1
ATOM 1307 N N . ARG A 1 173 ? -17.073 59.154 40.087 1.00 66.00 173 ARG A N 1
ATOM 1308 C CA . ARG A 1 173 ? -18.064 58.779 41.115 1.00 66.00 173 ARG A CA 1
ATOM 1309 C C . ARG A 1 173 ? -17.438 58.362 42.445 1.00 66.00 173 ARG A C 1
ATOM 1311 O O . ARG A 1 173 ? -18.072 58.528 43.479 1.00 66.00 173 ARG A O 1
ATOM 1318 N N . TYR A 1 174 ? -16.221 57.822 42.421 1.00 61.00 174 TYR A N 1
ATOM 1319 C CA . TYR A 1 174 ? -15.503 57.389 43.624 1.00 61.00 174 TYR A CA 1
ATOM 1320 C C . TYR A 1 174 ? -14.575 58.471 44.203 1.00 61.00 174 TYR A C 1
ATOM 1322 O O . TYR A 1 174 ? -14.051 58.302 45.301 1.00 61.00 174 TYR A O 1
ATOM 1330 N N . SER A 1 175 ? -14.362 59.576 43.478 1.00 62.06 175 SER A N 1
ATOM 1331 C CA . SER A 1 175 ? -13.544 60.716 43.917 1.00 62.06 175 SER A CA 1
ATOM 1332 C C . SER A 1 175 ? -14.361 61.928 44.385 1.00 62.06 175 SER A C 1
ATOM 1334 O O . SER A 1 175 ? -13.767 62.907 44.830 1.00 62.06 175 SER A O 1
ATOM 1336 N N . ALA A 1 176 ? -15.696 61.876 44.344 1.00 55.59 176 ALA A N 1
ATOM 1337 C CA . ALA A 1 176 ? -16.547 62.898 44.952 1.00 55.59 176 ALA A CA 1
ATOM 1338 C C . ALA A 1 176 ? -16.654 62.679 46.481 1.00 55.59 176 ALA A C 1
ATOM 1340 O O . ALA A 1 176 ? -16.969 61.565 46.910 1.00 55.59 176 ALA A O 1
ATOM 1341 N N . PRO A 1 177 ? -16.384 63.695 47.325 1.00 56.53 177 PRO A N 1
ATOM 1342 C CA . PRO A 1 177 ? -16.433 63.546 48.777 1.00 56.53 177 PRO A CA 1
ATOM 1343 C C . PRO A 1 177 ? -17.877 63.328 49.265 1.00 56.53 177 PRO A C 1
ATOM 1345 O O . PRO A 1 177 ? -18.798 63.955 48.738 1.00 56.53 177 PRO A O 1
ATOM 1348 N N . PRO A 1 178 ? -18.108 62.475 50.280 1.00 52.78 178 PRO A N 1
ATOM 1349 C CA . PRO A 1 178 ? -19.443 62.263 50.819 1.00 52.78 178 PRO A CA 1
ATOM 1350 C C . PRO A 1 178 ? -19.901 63.494 51.612 1.00 52.78 178 PRO A C 1
ATOM 1352 O O . PRO A 1 178 ? -19.397 63.769 52.701 1.00 52.78 178 PRO A O 1
ATOM 1355 N N . SER A 1 179 ? -20.881 64.223 51.076 1.00 46.06 179 SER A N 1
ATOM 1356 C CA . SER A 1 179 ? -21.710 65.134 51.865 1.00 46.06 179 SER A CA 1
ATOM 1357 C C . SER A 1 179 ? -22.593 64.315 52.805 1.00 46.06 179 SER A C 1
ATOM 1359 O O . SER A 1 179 ? -23.332 63.424 52.392 1.00 46.06 179 SER A O 1
ATOM 1361 N N . THR A 1 180 ? -22.434 64.615 54.086 1.00 49.94 180 THR A N 1
ATOM 1362 C CA . THR A 1 180 ? -23.087 64.042 55.257 1.00 49.94 180 THR A CA 1
ATOM 1363 C C . THR A 1 180 ? -24.608 64.020 55.148 1.00 49.94 180 THR A C 1
ATOM 1365 O O . THR A 1 180 ? -25.226 65.076 55.187 1.00 49.94 180 THR A O 1
ATOM 1368 N N . GLU A 1 181 ? -25.212 62.834 55.192 1.00 40.12 181 GLU A N 1
ATOM 1369 C CA . GLU A 1 181 ? -26.461 62.649 55.933 1.00 40.12 181 GLU A CA 1
ATOM 1370 C C . GLU A 1 181 ? -26.587 61.191 56.397 1.00 40.12 181 GLU A C 1
ATOM 1372 O O . GLU A 1 181 ? -26.513 60.249 55.610 1.00 40.12 181 GLU A O 1
ATOM 1377 N N . ARG A 1 182 ? -26.703 61.002 57.713 1.00 47.53 182 ARG A N 1
ATOM 1378 C CA . ARG A 1 182 ? -26.905 59.710 58.386 1.00 47.53 182 ARG A CA 1
ATOM 1379 C C . ARG A 1 182 ? -28.282 59.757 59.044 1.00 47.53 182 ARG A C 1
ATOM 1381 O O . ARG A 1 182 ? -28.581 60.770 59.671 1.00 47.53 182 ARG A O 1
ATOM 1388 N N . PRO A 1 183 ? -29.088 58.684 58.974 1.00 50.25 183 PRO A N 1
ATOM 1389 C CA . PRO A 1 183 ? -29.385 57.916 60.197 1.00 50.25 183 PRO A CA 1
ATOM 1390 C C . PRO A 1 183 ? -29.570 56.397 59.890 1.00 50.25 183 PRO A C 1
ATOM 1392 O O . PRO A 1 183 ? -29.150 55.947 58.828 1.00 50.25 183 PRO A O 1
ATOM 1395 N N . PRO A 1 184 ? -30.010 55.542 60.836 1.00 55.50 184 PRO A N 1
ATOM 1396 C CA . PRO A 1 184 ? -29.122 54.889 61.786 1.00 55.50 184 PRO A CA 1
ATOM 1397 C C . PRO A 1 184 ? -29.091 53.350 61.671 1.00 55.50 184 PRO A C 1
ATOM 1399 O O . PRO A 1 184 ? -29.917 52.695 61.047 1.00 55.50 184 PRO A O 1
ATOM 1402 N N . VAL A 1 185 ? -28.077 52.805 62.338 1.00 52.16 185 VAL A N 1
ATOM 1403 C CA . VAL A 1 185 ? -27.750 51.393 62.570 1.00 52.16 185 VAL A CA 1
ATOM 1404 C C . VAL A 1 185 ? -28.879 50.567 63.203 1.00 52.16 185 VAL A C 1
ATOM 1406 O O . VAL A 1 185 ? -29.544 51.023 64.127 1.00 52.16 185 VAL A O 1
ATOM 1409 N N . SER A 1 186 ? -28.962 49.286 62.827 1.00 45.53 186 SER A N 1
ATOM 1410 C CA . SER A 1 186 ? -29.331 48.219 63.765 1.00 45.53 186 SER A CA 1
ATOM 1411 C C . SER A 1 186 ? -28.593 46.919 63.419 1.00 45.53 186 SER A C 1
ATOM 1413 O O . SER A 1 186 ? -28.600 46.458 62.281 1.00 45.53 186 SER A O 1
ATOM 1415 N N . SER A 1 187 ? -27.922 46.363 64.426 1.00 48.62 187 SER A N 1
ATOM 1416 C CA . SER A 1 187 ? -27.396 44.994 64.469 1.00 48.62 187 SER A CA 1
ATOM 1417 C C . SER A 1 187 ? -28.232 44.222 65.493 1.00 48.62 187 SER A C 1
ATOM 1419 O O . SER A 1 187 ? -28.631 44.815 66.497 1.00 48.62 187 SER A O 1
ATOM 1421 N N . PRO A 1 188 ? -28.477 42.917 65.299 1.00 49.28 188 PRO A N 1
ATOM 1422 C CA . PRO A 1 188 ? -27.937 41.920 66.251 1.00 49.28 188 PRO A CA 1
ATOM 1423 C C . PRO A 1 188 ? -27.522 40.608 65.533 1.00 49.28 188 PRO A C 1
ATOM 1425 O O . PRO A 1 188 ? -28.169 40.196 64.581 1.00 49.28 188 PRO A O 1
ATOM 1428 N N . LYS A 1 189 ? -26.353 39.989 65.762 1.00 41.16 189 LYS A N 1
ATOM 1429 C CA . LYS A 1 189 ? -25.769 39.279 66.932 1.00 41.16 189 LYS A CA 1
ATOM 1430 C C . LYS A 1 189 ? -26.256 37.820 67.141 1.00 41.16 189 LYS A C 1
ATOM 1432 O O . LYS A 1 189 ? -27.391 37.616 67.543 1.00 41.16 189 LYS A O 1
ATOM 1437 N N . ALA A 1 190 ? -25.266 36.904 67.064 1.00 38.84 190 ALA A N 1
ATOM 1438 C CA . ALA A 1 190 ? -25.096 35.570 67.701 1.00 38.84 190 ALA A CA 1
ATOM 1439 C C . ALA A 1 190 ? -25.986 34.401 67.200 1.00 38.84 190 ALA A C 1
ATOM 1441 O O . ALA A 1 190 ? -27.122 34.625 66.827 1.00 38.84 190 ALA A O 1
ATOM 1442 N N . ALA A 1 191 ? -25.574 33.124 67.157 1.00 42.41 191 ALA A N 1
ATOM 1443 C CA . ALA A 1 191 ? -24.475 32.379 67.792 1.00 42.41 191 ALA A CA 1
ATOM 1444 C C . ALA A 1 191 ? -24.196 31.040 67.018 1.00 42.41 191 ALA A C 1
ATOM 1446 O O . ALA A 1 191 ? -24.913 30.755 66.061 1.00 42.41 191 ALA A O 1
ATOM 1447 N N . PRO A 1 192 ? -23.178 30.231 67.397 1.00 49.50 192 PRO A N 1
ATOM 1448 C CA . PRO A 1 192 ? -22.481 29.249 66.546 1.00 49.50 192 PRO A CA 1
ATOM 1449 C C . PRO A 1 192 ? -22.885 27.774 66.774 1.00 49.50 192 PRO A C 1
ATOM 1451 O O . PRO A 1 192 ? -23.471 27.442 67.801 1.00 49.50 192 PRO A O 1
ATOM 1454 N N . ALA A 1 193 ? -22.477 26.869 65.872 1.00 37.91 193 ALA A N 1
ATOM 1455 C CA . ALA A 1 193 ? -22.488 25.420 66.108 1.00 37.91 193 ALA A CA 1
ATOM 1456 C C . ALA A 1 193 ? -21.224 24.739 65.542 1.00 37.91 193 ALA A C 1
ATOM 1458 O O . ALA A 1 193 ? -20.833 24.968 64.398 1.00 37.91 193 ALA A O 1
ATOM 1459 N N . SER A 1 194 ? -20.587 23.937 66.395 1.00 49.41 194 SER A N 1
ATOM 1460 C CA . SER A 1 194 ? -19.323 23.209 66.205 1.00 49.41 194 SER A CA 1
ATOM 1461 C C . SER A 1 194 ? -19.503 21.857 65.476 1.00 49.41 194 SER A C 1
ATOM 1463 O O . SER A 1 194 ? -20.621 21.343 65.437 1.00 49.41 194 SER A O 1
ATOM 1465 N N . PRO A 1 195 ? -18.423 21.242 64.944 1.00 54.69 195 PRO A N 1
ATOM 1466 C CA . PRO A 1 195 ? -18.461 19.970 64.211 1.00 54.69 195 PRO A CA 1
ATOM 1467 C C . PRO A 1 195 ? -18.189 18.750 65.118 1.00 54.69 195 PRO A C 1
ATOM 1469 O O . PRO A 1 195 ? -17.618 18.918 66.198 1.00 54.69 195 PRO A O 1
ATOM 1472 N N . PRO A 1 196 ? -18.474 17.516 64.659 1.00 55.81 196 PRO A N 1
ATOM 1473 C CA . PRO A 1 196 ? -17.831 16.328 65.219 1.00 55.81 196 PRO A CA 1
ATOM 1474 C C . PRO A 1 196 ? -17.043 15.499 64.182 1.00 55.81 196 PRO A C 1
ATOM 1476 O O . PRO A 1 196 ? -17.582 14.968 63.217 1.00 55.81 196 PRO A O 1
ATOM 1479 N N . THR A 1 197 ? -15.728 15.463 64.403 1.00 36.53 197 THR A N 1
ATOM 1480 C CA . THR A 1 197 ? -14.836 14.310 64.656 1.00 36.53 197 THR A CA 1
ATOM 1481 C C . THR A 1 197 ? -15.240 12.881 64.236 1.00 36.53 197 THR A C 1
ATOM 1483 O O . THR A 1 197 ? -16.272 12.354 64.640 1.00 36.53 197 THR A O 1
ATOM 1486 N N . SER A 1 198 ? -14.303 12.229 63.534 1.00 44.06 198 SER A N 1
ATOM 1487 C CA . SER A 1 198 ? -14.186 10.795 63.195 1.00 44.06 198 SER A CA 1
ATOM 1488 C C . SER A 1 198 ? -13.795 9.880 64.375 1.00 44.06 198 SER A C 1
ATOM 1490 O O . SER A 1 198 ? -13.261 10.362 65.372 1.00 44.06 198 SER A O 1
ATOM 1492 N N . PRO A 1 199 ? -13.866 8.544 64.193 1.00 58.41 199 PRO A N 1
ATOM 1493 C CA . PRO A 1 199 ? -12.777 7.665 64.660 1.00 58.41 199 PRO A CA 1
ATOM 1494 C C . PRO A 1 199 ? -12.276 6.636 63.596 1.00 58.41 199 PRO A C 1
ATOM 1496 O O . PRO A 1 199 ? -13.055 6.240 62.729 1.00 58.41 199 PRO A O 1
ATOM 1499 N N . PRO A 1 200 ? -10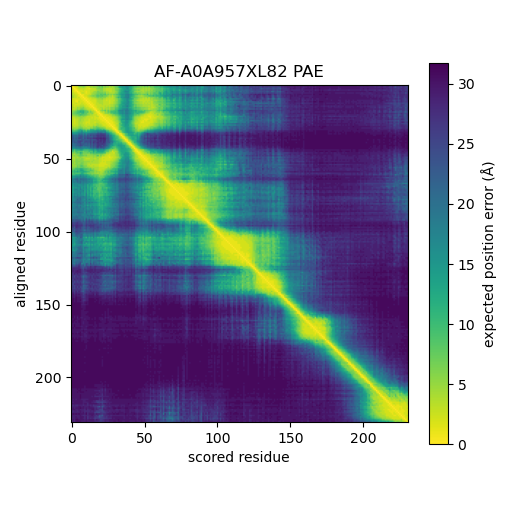.995 6.191 63.641 1.00 53.00 200 PRO A N 1
ATOM 1500 C CA . PRO A 1 200 ? -10.400 5.091 62.837 1.00 53.00 200 PRO A CA 1
ATOM 1501 C C . PRO A 1 200 ? -10.029 3.864 63.730 1.00 53.00 200 PRO A C 1
ATOM 1503 O O . PRO A 1 200 ? -10.311 3.935 64.927 1.00 53.00 200 PRO A O 1
ATOM 1506 N N . PRO A 1 201 ? -9.249 2.831 63.307 1.00 53.69 201 PRO A N 1
ATOM 1507 C CA . PRO A 1 201 ? -9.029 2.144 62.013 1.00 53.69 201 PRO A CA 1
ATOM 1508 C C . PRO A 1 201 ? -9.249 0.599 62.103 1.00 53.69 201 PRO A C 1
ATOM 1510 O O . PRO A 1 201 ? -9.225 0.035 63.190 1.00 53.69 201 PRO A O 1
ATOM 1513 N N . GLU A 1 202 ? -9.327 -0.134 60.980 1.00 34.56 202 GLU A N 1
ATOM 1514 C CA . GLU A 1 202 ? -9.149 -1.606 60.993 1.00 34.56 202 GLU A CA 1
ATOM 1515 C C . GLU A 1 202 ? -8.462 -2.140 59.716 1.00 34.56 202 GLU A C 1
ATOM 1517 O O . GLU A 1 202 ? -8.845 -1.830 58.588 1.00 34.56 202 GLU A O 1
ATOM 1522 N N . LYS A 1 203 ? -7.408 -2.940 59.911 1.00 43.41 203 LYS A N 1
ATOM 1523 C CA . LYS A 1 203 ? -6.708 -3.823 58.949 1.00 43.41 203 LYS A CA 1
ATOM 1524 C C . LYS A 1 203 ? -5.915 -4.847 59.792 1.00 43.41 203 LYS A C 1
ATOM 1526 O O . LYS A 1 203 ? -5.600 -4.494 60.930 1.00 43.41 203 LYS A O 1
ATOM 1531 N N . PRO A 1 204 ? -5.408 -5.991 59.273 1.00 55.78 204 PRO A N 1
ATOM 1532 C CA . PRO A 1 204 ? -5.693 -6.740 58.030 1.00 55.78 204 PRO A CA 1
ATOM 1533 C C . PRO A 1 204 ? -5.765 -8.286 58.234 1.00 55.78 204 PRO A C 1
ATOM 1535 O O . PRO A 1 204 ? -4.834 -8.843 58.796 1.00 55.78 204 PRO A O 1
ATOM 1538 N N . ALA A 1 205 ? -6.741 -9.026 57.684 1.00 45.12 205 ALA A N 1
ATOM 1539 C CA . ALA A 1 205 ? -6.587 -10.479 57.408 1.00 45.12 205 ALA A CA 1
ATOM 1540 C C . ALA A 1 205 ? -7.802 -11.072 56.662 1.00 45.12 205 ALA A C 1
ATOM 1542 O O . ALA A 1 205 ? -8.736 -11.547 57.295 1.00 45.12 205 ALA A O 1
ATOM 1543 N N . SER A 1 206 ? -7.815 -11.042 55.323 1.00 52.88 206 SER A N 1
ATOM 1544 C CA . SER A 1 206 ? -8.654 -11.959 54.501 1.00 52.88 206 SER A CA 1
ATOM 1545 C C . SER A 1 206 ? -8.484 -11.817 52.983 1.00 52.88 206 SER A C 1
ATOM 1547 O O . SER A 1 206 ? -9.139 -12.517 52.222 1.00 52.88 206 SER A O 1
ATOM 1549 N N . LEU A 1 207 ? -7.606 -10.937 52.495 1.00 55.59 207 LEU A N 1
ATOM 1550 C CA . LEU A 1 207 ? -7.519 -10.674 51.052 1.00 55.59 207 LEU A CA 1
ATOM 1551 C C . LEU A 1 207 ? -6.823 -11.776 50.237 1.00 55.59 207 LEU A C 1
ATOM 1553 O O . LEU A 1 207 ? -6.978 -11.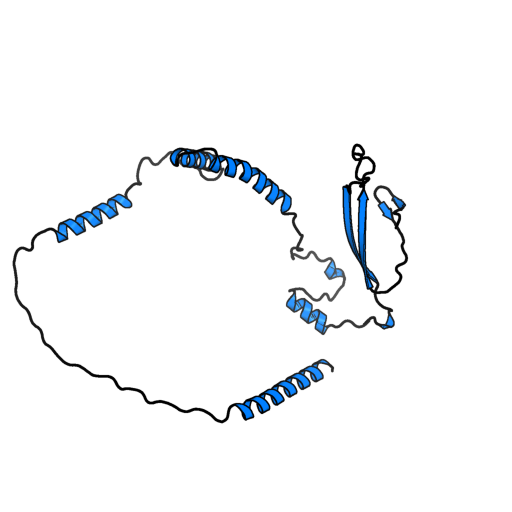794 49.027 1.00 55.59 207 LEU A O 1
ATOM 1557 N N . LYS A 1 208 ? -6.116 -12.721 50.869 1.00 49.62 208 LYS A N 1
ATOM 1558 C CA . LYS A 1 208 ? -5.296 -13.697 50.132 1.00 49.62 208 LYS A CA 1
ATOM 1559 C C . LYS A 1 208 ? -6.042 -14.965 49.697 1.00 49.62 208 LYS A C 1
ATOM 1561 O O . LYS A 1 208 ? -5.686 -15.558 48.694 1.00 49.62 208 LYS A O 1
ATOM 1566 N N . GLU A 1 209 ? -7.103 -15.349 50.405 1.00 51.34 209 GLU A N 1
ATOM 1567 C CA . GLU A 1 209 ? -7.855 -16.586 50.114 1.00 51.34 209 GLU A CA 1
ATOM 1568 C C . GLU A 1 209 ? -8.988 -16.359 49.093 1.00 51.34 209 GLU A C 1
ATOM 1570 O O . GLU A 1 209 ? -9.409 -17.271 48.379 1.00 51.34 209 GLU A O 1
ATOM 1575 N N . LYS A 1 210 ? -9.442 -15.105 48.960 1.00 53.31 210 LYS A N 1
ATOM 1576 C CA . LYS A 1 210 ? -10.476 -14.718 47.992 1.00 53.31 210 LYS A CA 1
ATOM 1577 C C . LYS A 1 210 ? -9.913 -14.452 46.588 1.00 53.31 210 LYS A C 1
ATOM 1579 O O . LYS A 1 210 ? -10.589 -14.772 45.617 1.00 53.31 210 LYS A O 1
ATOM 1584 N N . GLU A 1 211 ? -8.678 -13.952 46.480 1.00 56.12 211 GLU A N 1
ATOM 1585 C CA . GLU A 1 211 ? -7.985 -13.764 45.192 1.00 56.12 211 GLU A CA 1
ATOM 1586 C C . GLU A 1 211 ? -7.644 -15.102 44.516 1.00 56.12 211 GLU A C 1
ATOM 1588 O O . GLU A 1 211 ? -7.927 -15.264 43.334 1.00 56.12 211 GLU A O 1
ATOM 1593 N N . GLU A 1 212 ? -7.138 -16.102 45.249 1.00 58.03 212 GLU A N 1
ATOM 1594 C CA . GLU A 1 212 ? -6.791 -17.404 44.647 1.00 58.03 212 GLU A CA 1
ATOM 1595 C C . GLU A 1 212 ? -8.023 -18.176 44.144 1.00 58.03 212 GLU A C 1
ATOM 1597 O O . GLU A 1 212 ? -7.958 -18.851 43.114 1.00 58.03 212 GLU A O 1
ATOM 1602 N N . THR A 1 213 ? -9.164 -18.045 44.829 1.00 57.47 213 THR A N 1
ATOM 1603 C CA . THR A 1 213 ? -10.415 -18.700 44.412 1.00 57.47 213 THR A CA 1
ATOM 1604 C C . THR A 1 213 ? -11.025 -18.010 43.183 1.00 57.47 213 THR A C 1
ATOM 1606 O O . THR A 1 213 ? -11.472 -18.688 42.258 1.00 57.47 213 THR A O 1
ATOM 1609 N N . GLU A 1 214 ? -10.993 -16.672 43.114 1.00 64.25 214 GLU A N 1
ATOM 1610 C CA . GLU A 1 214 ? -11.463 -15.937 41.931 1.00 64.25 214 GLU A CA 1
ATOM 1611 C C . GLU A 1 214 ? -10.547 -16.150 40.715 1.00 64.25 214 GLU A C 1
ATOM 1613 O O . GLU A 1 214 ? -11.044 -16.356 39.605 1.00 64.25 214 GLU A O 1
ATOM 1618 N N . GLU A 1 215 ? -9.222 -16.185 40.890 1.00 65.75 215 GLU A N 1
ATOM 1619 C CA . GLU A 1 215 ? -8.290 -16.446 39.786 1.00 65.75 215 GLU A CA 1
ATOM 1620 C C . GLU A 1 215 ? -8.507 -17.835 39.164 1.00 65.75 215 GLU A C 1
ATOM 1622 O O . GLU A 1 215 ? -8.573 -17.958 37.936 1.00 65.75 215 GLU A O 1
ATOM 1627 N N . GLN A 1 216 ? -8.712 -18.875 39.977 1.00 67.56 216 GLN A N 1
ATOM 1628 C CA . GLN A 1 216 ? -8.999 -20.226 39.479 1.00 67.56 216 GLN A CA 1
ATOM 1629 C C . GLN A 1 216 ? -10.313 -20.288 38.684 1.00 67.56 216 GLN A C 1
ATOM 1631 O O . GLN A 1 216 ? -10.354 -20.899 37.609 1.00 67.56 216 GLN A O 1
ATOM 1636 N N . ASP A 1 217 ? -11.356 -19.591 39.140 1.00 77.56 217 ASP A N 1
ATOM 1637 C CA . ASP A 1 217 ? -12.637 -19.505 38.432 1.00 77.56 217 ASP A CA 1
ATOM 1638 C C . ASP A 1 217 ? -12.531 -18.714 37.115 1.00 77.56 217 ASP A C 1
ATOM 1640 O O . ASP A 1 217 ? -13.130 -19.097 36.099 1.00 77.56 217 ASP A O 1
ATOM 1644 N N . THR A 1 218 ? -11.719 -17.649 37.063 1.00 78.31 218 THR A N 1
ATOM 1645 C CA . THR A 1 218 ? -11.477 -16.916 35.804 1.00 78.31 218 THR A CA 1
ATOM 1646 C C . THR A 1 218 ? -10.709 -17.753 34.777 1.00 78.31 218 THR A C 1
ATOM 1648 O O . THR A 1 218 ? -11.064 -17.754 33.590 1.00 78.31 218 THR A O 1
ATOM 1651 N N . LEU A 1 219 ? -9.713 -18.531 35.215 1.00 76.81 219 LEU A N 1
ATOM 1652 C CA . LEU A 1 219 ? -8.946 -19.433 34.353 1.00 76.81 219 LEU A CA 1
ATOM 1653 C C . LEU A 1 219 ? -9.811 -20.589 33.830 1.00 76.81 219 LEU A C 1
ATOM 1655 O O . LEU A 1 219 ? -9.746 -20.914 32.639 1.00 76.81 219 LEU A 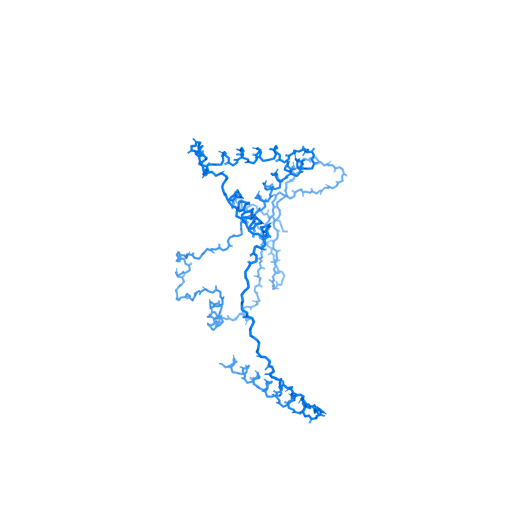O 1
ATOM 1659 N N . ALA A 1 220 ? -10.678 -21.164 34.668 1.00 81.25 220 ALA A N 1
ATOM 1660 C CA . ALA A 1 220 ? -11.635 -22.190 34.253 1.00 81.25 220 ALA A CA 1
ATOM 1661 C C . ALA A 1 220 ? -12.628 -21.656 33.202 1.00 81.25 220 ALA A C 1
ATOM 1663 O O . ALA A 1 220 ? -12.910 -22.323 32.197 1.00 81.25 220 ALA A O 1
ATOM 1664 N N . ARG A 1 221 ? -13.098 -20.411 33.368 1.00 79.31 221 ARG A N 1
ATOM 1665 C CA . ARG A 1 221 ? -14.000 -19.737 32.421 1.00 79.31 221 ARG A CA 1
ATOM 1666 C C . ARG A 1 221 ? -13.340 -19.477 31.064 1.00 79.31 221 ARG A C 1
ATOM 1668 O O . ARG A 1 221 ? -13.972 -19.691 30.026 1.00 79.31 221 ARG A O 1
ATOM 1675 N N . LEU A 1 222 ? -12.062 -19.094 31.053 1.00 84.62 222 LEU A N 1
ATOM 1676 C CA . LEU A 1 222 ? -11.268 -18.934 29.828 1.00 84.62 222 LEU A CA 1
ATOM 1677 C C . LEU A 1 222 ? -11.043 -20.267 29.100 1.00 84.62 222 LEU A C 1
ATOM 1679 O O . LEU A 1 222 ? -11.181 -20.340 27.875 1.00 84.62 222 LEU A O 1
ATOM 1683 N N . GLN A 1 223 ? -10.755 -21.347 29.830 1.00 87.06 223 GLN A N 1
ATOM 1684 C CA . GLN A 1 223 ? -10.589 -22.675 29.232 1.00 87.06 223 GLN A CA 1
ATOM 1685 C C . GLN A 1 223 ? -11.897 -23.212 28.632 1.00 87.06 223 GLN A C 1
ATOM 1687 O O . GLN A 1 223 ? -11.881 -23.797 27.543 1.00 87.06 223 GLN A O 1
ATOM 1692 N N . ALA A 1 224 ? -13.035 -22.975 29.292 1.00 85.75 224 ALA A N 1
ATOM 1693 C CA . ALA A 1 224 ? -14.351 -23.339 28.773 1.00 85.75 224 ALA A CA 1
ATOM 1694 C C . ALA A 1 224 ? -14.699 -22.565 27.490 1.00 85.75 224 ALA A C 1
ATOM 1696 O O . ALA A 1 224 ? -15.176 -23.165 26.524 1.00 85.75 224 ALA A O 1
ATOM 1697 N N . ALA A 1 225 ? -14.395 -21.263 27.434 1.00 84.69 225 ALA A N 1
ATOM 1698 C CA . ALA A 1 225 ? -14.572 -20.450 26.230 1.00 84.69 225 ALA A CA 1
ATOM 1699 C C . ALA A 1 225 ? -13.704 -20.957 25.063 1.00 84.69 225 ALA A C 1
ATOM 1701 O O . ALA A 1 225 ? -14.204 -21.144 23.953 1.00 84.69 225 ALA A O 1
ATOM 1702 N N . LYS A 1 226 ? -12.434 -21.295 25.327 1.00 86.00 226 LYS A N 1
ATOM 1703 C CA . LYS A 1 226 ? -11.517 -21.851 24.318 1.00 86.00 226 LYS A CA 1
ATOM 1704 C C . LYS A 1 226 ? -11.976 -23.208 23.775 1.00 86.00 226 LYS A C 1
ATOM 1706 O O . LYS A 1 226 ? -11.821 -23.473 22.587 1.00 86.00 226 LYS A O 1
ATOM 1711 N N . ARG A 1 227 ? -12.560 -24.072 24.614 1.00 87.25 227 ARG A N 1
ATOM 1712 C CA . ARG A 1 227 ? -13.131 -25.358 24.166 1.00 87.25 227 ARG A CA 1
ATOM 1713 C C . ARG A 1 227 ? -14.387 -25.177 23.312 1.00 87.25 227 ARG A C 1
ATOM 1715 O O . ARG A 1 227 ? -14.628 -25.995 22.430 1.00 87.25 227 ARG A O 1
ATOM 1722 N N . ARG A 1 228 ? -15.161 -24.114 23.548 1.00 75.12 228 ARG A N 1
ATOM 1723 C CA . ARG A 1 228 ? -16.387 -23.803 22.798 1.00 75.12 228 ARG A CA 1
ATOM 1724 C C . ARG A 1 228 ? -16.109 -23.281 21.389 1.00 75.12 228 ARG A C 1
ATOM 1726 O O . ARG A 1 228 ? -16.888 -23.573 20.500 1.00 75.12 228 ARG A O 1
ATOM 1733 N N . ALA A 1 229 ? -14.989 -22.586 21.190 1.00 74.62 229 ALA A N 1
ATOM 1734 C CA . ALA A 1 229 ? -14.556 -22.077 19.886 1.00 74.62 229 ALA A CA 1
ATOM 1735 C C . ALA A 1 229 ? -13.905 -23.138 18.971 1.00 74.62 229 ALA A C 1
ATOM 1737 O O . ALA A 1 229 ? -13.577 -22.842 17.829 1.00 74.62 229 ALA A O 1
ATOM 1738 N N . LYS A 1 230 ? -13.661 -24.357 19.477 1.00 71.06 230 LYS A N 1
ATOM 1739 C CA . LYS A 1 230 ? -13.033 -25.461 18.724 1.00 71.06 230 LYS A CA 1
ATOM 1740 C C . LYS A 1 230 ? -14.048 -26.509 18.225 1.00 71.06 230 LYS A C 1
ATOM 1742 O O . LYS A 1 230 ? -13.638 -27.481 17.598 1.00 71.06 230 LYS A O 1
ATOM 1747 N N . ARG A 1 231 ? -15.337 -26.351 18.542 1.00 46.94 231 ARG A N 1
ATOM 1748 C CA . ARG A 1 231 ? -16.444 -27.131 17.965 1.00 46.94 231 ARG A CA 1
ATOM 1749 C C . ARG A 1 231 ? -17.109 -26.317 16.874 1.00 46.94 231 ARG A C 1
ATOM 1751 O O . ARG A 1 231 ? -17.528 -26.958 15.894 1.00 46.94 231 ARG A O 1
#

pLDDT: mean 72.61, std 16.57, range [34.56, 96.12]